Protein AF-A0A8S2HMZ6-F1 (afdb_monomer)

Foldseek 3Di:
DPPDPPPPVVVVVVVVVVVVVVVVVVVVVVVVVVVVVVVVVVVVVVVVVVVVVVVVVVVVVVVVVVVVVVVVVVVVVVVVVVVVVVVVVVVVVVVVVVVVVVVVVVVVVVVVVVVVVVVVVVVVVVLVVVLVVQLVCVLVVHHDCPSPDPVCLVVSLVVNCVVVVPDDDPPPVPDDSVVVVVVVQWDWDWDWAACVNDPDPDPDRTWIWIWTFHFDFDPPDDPDGHTDTDGDDTDTDDDDD

Solvent-accessible surface area (backbone atoms only — not comparable to full-atom values): 14035 Å² total; per-residue (Å²): 144,90,86,79,81,78,75,66,62,68,61,56,53,52,57,49,50,52,52,52,50,51,49,53,50,52,51,51,51,50,52,50,53,51,50,52,52,48,50,51,51,49,53,52,49,50,55,51,48,54,51,49,54,50,52,50,54,52,51,53,51,49,52,52,52,52,51,52,53,50,54,52,48,52,54,51,52,51,53,51,48,50,52,50,51,53,51,51,50,54,52,52,54,50,51,52,53,50,52,53,50,51,52,51,52,50,53,50,51,57,50,50,53,52,49,52,53,53,48,52,51,51,52,50,54,50,50,52,52,42,38,50,51,28,51,54,35,41,77,68,77,38,92,46,63,89,67,58,49,83,91,44,47,57,59,51,51,54,49,51,38,64,76,66,70,61,83,76,67,87,79,52,84,83,50,56,63,68,55,56,52,52,48,66,40,53,39,72,48,78,47,79,43,49,40,91,79,47,94,67,93,62,102,64,78,50,48,66,42,55,44,55,43,44,56,41,65,52,84,80,80,64,104,62,74,53,60,49,69,59,83,62,83,68,68,79,83,82,81,90,128

pLDDT: mean 70.89, std 18.24, range [32.81, 97.06]

Radius of gyration: 73.25 Å; Cα contacts (8 Å, |Δi|>4): 105; chains: 1; bounding box: 146×54×212 Å

Mean predicted aligned error: 20.63 Å

Sequence (241 aa):
QALIYSSAEEKYDRDRRFLFDLINLGVTAAMTGLAGRNALKIAQIEARMDYFVLVLGECQKQVQVTSATAAFLENGMMKLTEELNGTQGLLNDTIHVLEDTRLNVRHINASVDKLSIKFGDFKQDATETLLYLSVNEILNNKLNLLFIRQQEISKVVQQIFRESNISYNSLFEEQSSLQAITELLYLQHITFVSTNMYNAVNKEVGRLIFTTVVALPNIENDKFSVFQLPCLPSLSLYTND

Secondary structure (DSSP, 8-state):
---SSSSSHHHHHHHHHHHHHHHHHHHHHHHHHHHHHHHHHHHHHHHHHHHHHHHHHHHHHHHHHHHHHHHHHHHHHHHHHHHHHHHHHHHHHHHHHHHHHHHHHHHHHHHHHHHHHHHHHHHHHHHHHHHHHHHHHHHTT----TT--GGGHHHHHHHHHHHTT-PPPTTSTTS-HHHHHHHHHEEEEEEEEEGGGS--SSS-SEEEEEEEEE-EEP-SS-SS-PEE--BPPP-------

Structure (mmCIF, N/CA/C/O backbone):
data_AF-A0A8S2HMZ6-F1
#
_entry.id   AF-A0A8S2HMZ6-F1
#
loop_
_atom_site.group_PDB
_atom_site.id
_atom_site.type_symbol
_atom_site.label_atom_id
_atom_site.label_alt_id
_atom_site.label_comp_id
_atom_site.label_asym_id
_atom_site.label_entity_id
_atom_site.label_seq_id
_atom_site.pdbx_PDB_ins_code
_atom_site.Cartn_x
_atom_site.Cartn_y
_atom_site.Cartn_z
_atom_site.occupancy
_atom_site.B_iso_or_equiv
_atom_site.auth_seq_id
_atom_site.auth_comp_id
_atom_site.auth_asym_id
_atom_site.auth_atom_id
_atom_site.pdbx_PDB_model_num
ATOM 1 N N . GLN A 1 1 ? -77.321 -22.803 143.620 1.00 46.94 1 GLN A N 1
ATOM 2 C CA . GLN A 1 1 ? -76.218 -23.148 142.696 1.00 46.94 1 GLN A CA 1
ATOM 3 C C . GLN A 1 1 ? -76.710 -22.957 141.260 1.00 46.94 1 GLN A C 1
ATOM 5 O O . GLN A 1 1 ? -77.295 -23.882 140.726 1.00 46.94 1 GLN A O 1
ATOM 10 N N . ALA A 1 2 ? -76.574 -21.759 140.672 1.00 47.09 2 ALA A N 1
ATOM 11 C CA . ALA A 1 2 ? -76.925 -21.503 139.258 1.00 47.09 2 ALA A CA 1
ATOM 12 C C . ALA A 1 2 ? -76.343 -20.175 138.704 1.00 47.09 2 ALA A C 1
ATOM 14 O O . ALA A 1 2 ? -76.978 -19.530 137.881 1.00 47.09 2 ALA A O 1
ATOM 15 N N . LEU A 1 3 ? -75.172 -19.712 139.169 1.00 48.97 3 LEU A N 1
ATOM 16 C CA . LEU A 1 3 ? -74.626 -18.394 138.774 1.00 48.97 3 LEU A CA 1
ATOM 17 C C . LEU A 1 3 ? -73.118 -18.394 138.446 1.00 48.97 3 LEU A C 1
ATOM 19 O O . LEU A 1 3 ? -72.436 -17.410 138.699 1.00 48.97 3 LEU A O 1
ATOM 23 N N . ILE A 1 4 ? -72.570 -19.479 137.881 1.00 49.94 4 ILE A N 1
ATOM 24 C CA . ILE A 1 4 ? -71.134 -19.526 137.503 1.00 49.94 4 ILE A CA 1
ATOM 25 C C . ILE A 1 4 ? -70.893 -19.830 136.006 1.00 49.94 4 ILE A C 1
ATOM 27 O O . ILE A 1 4 ? -69.766 -19.739 135.539 1.00 49.94 4 ILE A O 1
ATOM 31 N N . TYR A 1 5 ? -71.922 -20.079 135.188 1.00 46.09 5 TYR A N 1
ATOM 32 C CA . TYR A 1 5 ? -71.707 -20.481 133.783 1.00 46.09 5 TYR A CA 1
ATOM 33 C C . TYR A 1 5 ? -71.720 -19.358 132.724 1.00 46.09 5 TYR A C 1
ATOM 35 O O . TYR A 1 5 ? -71.438 -19.634 131.567 1.00 46.09 5 TYR A O 1
ATOM 43 N N . SER A 1 6 ? -71.961 -18.090 133.080 1.00 47.84 6 SER A N 1
ATOM 44 C CA . SER A 1 6 ? -72.151 -17.004 132.089 1.00 47.84 6 SER A CA 1
ATOM 45 C C . SER A 1 6 ? -70.886 -16.211 131.703 1.00 47.84 6 SER A C 1
ATOM 47 O O . SER A 1 6 ? -70.946 -15.402 130.785 1.00 47.84 6 SER A O 1
ATOM 49 N N . SER A 1 7 ? -69.745 -16.392 132.380 1.00 49.28 7 SER A N 1
ATOM 50 C CA . SER A 1 7 ? -68.553 -15.528 132.206 1.00 49.28 7 SER A CA 1
ATOM 51 C C . SER A 1 7 ? -67.449 -16.127 131.315 1.00 49.28 7 SER A C 1
ATOM 53 O O . SER A 1 7 ? -66.451 -15.456 131.048 1.00 49.28 7 SER A O 1
ATOM 55 N N . ALA A 1 8 ? -67.589 -17.380 130.869 1.00 51.12 8 ALA A N 1
ATOM 56 C CA . ALA A 1 8 ? -66.573 -18.068 130.065 1.00 51.12 8 ALA A CA 1
ATOM 57 C C . ALA A 1 8 ? -66.812 -17.959 128.543 1.00 51.12 8 ALA A C 1
ATOM 59 O O . ALA A 1 8 ? -65.856 -18.058 127.779 1.00 51.12 8 ALA A O 1
ATOM 60 N N . GLU A 1 9 ? -68.045 -17.704 128.094 1.00 51.22 9 GLU A N 1
ATOM 61 C CA . GLU A 1 9 ? -68.398 -17.649 126.663 1.00 51.22 9 GLU A CA 1
ATOM 62 C C . GLU A 1 9 ? -68.004 -16.329 125.975 1.00 51.22 9 GLU A C 1
ATOM 64 O O . GLU A 1 9 ? -67.543 -16.345 124.835 1.00 51.22 9 GLU A O 1
ATOM 69 N N . GLU A 1 10 ? -68.067 -15.187 126.666 1.00 52.19 10 GLU A N 1
ATOM 70 C CA . GLU A 1 10 ? -67.743 -13.874 126.073 1.00 52.19 10 GLU A CA 1
ATOM 71 C C . GLU A 1 10 ? -66.245 -13.667 125.794 1.00 52.19 10 GLU A C 1
ATOM 73 O O . GLU A 1 10 ? -65.865 -12.943 124.870 1.00 52.19 10 GLU A O 1
ATOM 78 N N . LYS A 1 11 ? -65.367 -14.314 126.571 1.00 52.38 11 LYS A N 1
ATOM 79 C CA . LYS A 1 11 ? -63.912 -14.185 126.400 1.00 52.38 11 LYS A CA 1
ATOM 80 C C . LYS A 1 11 ? -63.399 -15.014 125.216 1.00 52.38 11 LYS A C 1
ATOM 82 O O . LYS A 1 11 ? -62.491 -14.580 124.515 1.00 52.38 11 LYS A O 1
ATOM 87 N N . TYR A 1 12 ? -64.028 -16.161 124.953 1.00 53.97 12 TYR A N 1
ATOM 88 C CA . TYR A 1 12 ? -63.695 -17.032 123.823 1.00 53.97 12 TYR A CA 1
ATOM 89 C C . TYR A 1 12 ? -64.111 -16.446 122.465 1.00 53.97 12 TYR A C 1
ATOM 91 O O . TYR A 1 12 ? -63.428 -16.685 121.467 1.00 53.97 12 TYR A O 1
ATOM 99 N N . ASP A 1 13 ? -65.192 -15.662 122.413 1.00 57.22 13 ASP A N 1
ATOM 100 C CA . ASP A 1 13 ? -65.671 -15.071 121.156 1.00 57.22 13 ASP A CA 1
ATOM 101 C C . ASP A 1 13 ? -64.803 -13.880 120.698 1.00 57.22 13 ASP A C 1
ATOM 103 O O . ASP A 1 13 ? -64.563 -13.701 119.504 1.00 57.22 13 ASP A O 1
ATOM 107 N N . ARG A 1 14 ? -64.228 -13.102 121.631 1.00 58.00 14 ARG A N 1
ATOM 108 C CA . ARG A 1 14 ? -63.294 -12.008 121.288 1.00 58.00 14 ARG A CA 1
ATOM 109 C C . ARG A 1 14 ? -61.957 -12.500 120.737 1.00 58.00 14 ARG A C 1
ATOM 111 O O . ARG A 1 14 ? -61.501 -11.957 119.733 1.00 58.00 14 ARG A O 1
ATOM 118 N N . ASP A 1 15 ? -61.358 -13.526 121.337 1.00 57.34 15 ASP A N 1
ATOM 119 C CA . ASP A 1 15 ? -60.075 -14.066 120.862 1.00 57.34 15 ASP A CA 1
ATOM 120 C C . ASP A 1 15 ? -60.225 -14.787 119.515 1.00 57.34 15 ASP A C 1
ATOM 122 O O . ASP A 1 15 ? -59.346 -14.689 118.655 1.00 57.34 15 ASP A O 1
ATOM 126 N N . ARG A 1 16 ? -61.371 -15.443 119.270 1.00 57.16 16 ARG A N 1
ATOM 127 C CA . ARG A 1 16 ? -61.693 -15.997 117.946 1.00 57.16 16 ARG A CA 1
ATOM 128 C C . ARG A 1 16 ? -61.846 -14.906 116.894 1.00 57.16 16 ARG A C 1
ATOM 130 O O . ARG A 1 16 ? -61.258 -15.041 115.826 1.00 57.16 16 ARG A O 1
ATOM 137 N N . ARG A 1 17 ? -62.582 -13.827 117.180 1.00 59.22 17 ARG A N 1
ATOM 138 C CA . ARG A 1 17 ? -62.730 -12.700 116.241 1.00 59.22 17 ARG A CA 1
ATOM 139 C C . ARG A 1 17 ? -61.391 -12.032 115.935 1.00 59.22 17 ARG A C 1
ATOM 141 O O . ARG A 1 17 ? -61.098 -11.802 114.771 1.00 59.22 17 ARG A O 1
ATOM 148 N N . PHE A 1 18 ? -60.538 -11.833 116.941 1.00 63.91 18 PHE A N 1
ATOM 149 C CA . PHE A 1 18 ? -59.202 -11.266 116.739 1.00 63.91 18 PHE A CA 1
ATOM 150 C C . PHE A 1 18 ? -58.306 -12.159 115.867 1.00 63.91 18 PHE A C 1
ATOM 152 O O . PHE A 1 18 ? -57.635 -11.664 114.966 1.00 63.91 18 PHE A O 1
ATOM 159 N N . LEU A 1 19 ? -58.328 -13.481 116.077 1.00 58.56 19 LEU A N 1
ATOM 160 C CA . LEU A 1 19 ? -57.611 -14.436 115.224 1.00 58.56 19 LEU A CA 1
ATOM 161 C C . LEU A 1 19 ? -58.140 -14.443 113.785 1.00 58.56 19 LEU A C 1
ATOM 163 O O . LEU A 1 19 ? -57.343 -14.447 112.849 1.00 58.56 19 LEU A O 1
ATOM 167 N N . PHE A 1 20 ? -59.462 -14.408 113.596 1.00 61.72 20 PHE A N 1
ATOM 168 C CA . PHE A 1 20 ? -60.069 -14.315 112.267 1.00 61.72 20 PHE A CA 1
ATOM 169 C C . PHE A 1 20 ? -59.700 -13.008 111.554 1.00 61.72 20 PHE A C 1
ATOM 171 O O . PHE A 1 20 ? -59.343 -13.046 110.378 1.00 61.72 20 PHE A O 1
ATOM 178 N N . ASP A 1 21 ? -59.704 -11.878 112.258 1.00 54.75 21 ASP A N 1
ATOM 179 C CA . ASP A 1 21 ? -59.320 -10.581 111.697 1.00 54.75 21 ASP A CA 1
ATOM 180 C C . ASP A 1 21 ? -57.824 -10.521 111.359 1.00 54.75 21 ASP A C 1
ATOM 182 O O . ASP A 1 21 ? -57.455 -9.997 110.309 1.00 54.75 21 ASP A O 1
ATOM 186 N N . LEU A 1 22 ? -56.950 -11.122 112.175 1.00 56.81 22 LEU A N 1
ATOM 187 C CA . LEU A 1 22 ? -55.508 -11.179 111.910 1.00 56.81 22 LEU A CA 1
ATOM 188 C C . LEU A 1 22 ? -55.175 -12.076 110.707 1.00 56.81 22 LEU A C 1
ATOM 190 O O . LEU A 1 22 ? -54.312 -11.738 109.895 1.00 56.81 22 LEU A O 1
ATOM 194 N N . ILE A 1 23 ? -55.879 -13.204 110.571 1.00 58.31 23 ILE A N 1
ATOM 195 C CA . ILE A 1 23 ? -55.760 -14.104 109.418 1.00 58.31 23 ILE A CA 1
ATOM 196 C C . ILE A 1 23 ? -56.278 -13.402 108.161 1.00 58.31 23 ILE A C 1
ATOM 198 O O . ILE A 1 23 ? -55.587 -13.398 107.145 1.00 58.31 23 ILE A O 1
ATOM 202 N N . ASN A 1 24 ? -57.438 -12.743 108.229 1.00 51.28 24 ASN A N 1
ATOM 203 C CA . ASN A 1 24 ? -57.988 -11.988 107.103 1.00 51.28 24 ASN A CA 1
ATOM 204 C C . ASN A 1 24 ? -57.081 -10.818 106.695 1.00 51.28 24 ASN A C 1
ATOM 206 O O . ASN A 1 24 ? -56.873 -10.596 105.502 1.00 51.28 24 ASN A O 1
ATOM 210 N N . LEU A 1 25 ? -56.472 -10.111 107.651 1.00 53.50 25 LEU A N 1
ATOM 211 C CA . LEU A 1 25 ? -55.508 -9.040 107.389 1.00 53.50 25 LEU A CA 1
ATOM 212 C C . LEU A 1 25 ? -54.216 -9.582 106.759 1.00 53.50 25 LEU A C 1
ATOM 214 O O . LEU A 1 25 ? -53.731 -9.023 105.777 1.00 53.50 25 LEU A O 1
ATOM 218 N N . GLY A 1 26 ? -53.684 -10.694 107.275 1.00 53.09 26 GLY A N 1
ATOM 219 C CA . GLY A 1 26 ? -52.487 -11.349 106.743 1.00 53.09 26 GLY A CA 1
ATOM 220 C C . GLY A 1 26 ? -52.692 -11.898 105.330 1.00 53.09 26 GLY A C 1
ATOM 221 O O . GLY A 1 26 ? -51.840 -11.712 104.461 1.00 53.09 26 GLY A O 1
ATOM 222 N N . VAL A 1 27 ? -53.854 -12.501 105.068 1.00 59.16 27 VAL A N 1
ATOM 223 C CA . VAL A 1 27 ? -54.256 -12.979 103.740 1.00 59.16 27 VAL A CA 1
ATOM 224 C C . VAL A 1 27 ? -54.439 -11.805 102.777 1.00 59.16 27 VAL A C 1
ATOM 226 O O . VAL A 1 27 ? -53.905 -11.840 101.671 1.00 59.16 27 VAL A O 1
ATOM 229 N N . THR A 1 28 ? -55.102 -10.727 103.201 1.00 54.50 28 THR A N 1
ATOM 230 C CA . THR A 1 28 ? -55.303 -9.527 102.371 1.00 54.50 28 THR A CA 1
ATOM 231 C C . THR A 1 28 ? -53.973 -8.839 102.044 1.00 54.50 28 THR A C 1
ATOM 233 O O . THR A 1 28 ? -53.729 -8.475 100.892 1.00 54.50 28 THR A O 1
ATOM 236 N N . ALA A 1 29 ? -53.063 -8.718 103.014 1.00 56.62 29 ALA A N 1
ATOM 237 C CA . ALA A 1 29 ? -51.731 -8.150 102.810 1.00 56.62 29 ALA A CA 1
ATOM 238 C C . ALA A 1 29 ? -50.857 -9.020 101.889 1.00 56.62 29 ALA A C 1
ATOM 240 O O . ALA A 1 29 ? -50.185 -8.494 101.000 1.00 56.62 29 ALA A O 1
ATOM 241 N N . ALA A 1 30 ? -50.907 -10.348 102.040 1.00 55.81 30 ALA A N 1
ATOM 242 C CA . ALA A 1 30 ? -50.198 -11.279 101.165 1.00 55.81 30 ALA A CA 1
ATOM 243 C C . ALA A 1 30 ? -50.750 -11.253 99.731 1.00 55.81 30 ALA A C 1
ATOM 245 O O . ALA A 1 30 ? -49.970 -11.192 98.779 1.00 55.81 30 ALA A O 1
ATOM 246 N N . MET A 1 31 ? -52.077 -11.228 99.559 1.00 55.62 31 MET A N 1
ATOM 247 C CA . MET A 1 31 ? -52.711 -11.107 98.243 1.00 55.62 31 MET A CA 1
ATOM 248 C C . MET A 1 31 ? -52.387 -9.769 97.576 1.00 55.62 31 MET A C 1
ATOM 250 O O . MET A 1 31 ? -52.078 -9.746 96.389 1.00 55.62 31 MET A O 1
ATOM 254 N N . THR A 1 32 ? -52.372 -8.669 98.329 1.00 61.56 32 THR A N 1
ATOM 255 C CA . THR A 1 32 ? -52.009 -7.341 97.806 1.00 61.56 32 THR A CA 1
ATOM 256 C C . THR A 1 32 ? -50.528 -7.280 97.428 1.00 61.56 32 THR A C 1
ATOM 258 O O . THR A 1 32 ? -50.175 -6.749 96.378 1.00 61.56 32 THR A O 1
ATOM 261 N N . GLY A 1 33 ? -49.648 -7.889 98.230 1.00 60.75 33 GLY A N 1
ATOM 262 C CA . GLY A 1 33 ? -48.222 -8.004 97.920 1.00 60.75 33 GLY A CA 1
ATOM 263 C C . GLY A 1 33 ? -47.942 -8.872 96.688 1.00 60.75 33 GLY A C 1
ATOM 264 O O . GLY A 1 33 ? -47.082 -8.535 95.872 1.00 60.75 33 GLY A O 1
ATOM 265 N N . LEU A 1 34 ? -48.693 -9.963 96.506 1.00 62.34 34 LEU A N 1
ATOM 266 C CA . LEU A 1 34 ? -48.634 -10.802 95.305 1.00 62.34 34 LEU A CA 1
ATOM 267 C C . LEU A 1 34 ? -49.211 -10.081 94.078 1.00 62.34 34 LEU A C 1
ATOM 269 O O . LEU A 1 34 ? -48.600 -10.130 93.013 1.00 62.34 34 LEU A O 1
ATOM 273 N N . ALA A 1 35 ? -50.324 -9.361 94.226 1.00 61.03 35 ALA A N 1
ATOM 274 C CA . ALA A 1 35 ? -50.926 -8.556 93.166 1.00 61.03 35 ALA A CA 1
ATOM 275 C C . ALA A 1 35 ? -50.002 -7.410 92.727 1.00 61.03 35 ALA A C 1
ATOM 277 O O . ALA A 1 35 ? -49.792 -7.226 91.533 1.00 61.03 35 ALA A O 1
ATOM 278 N N . GLY A 1 36 ? -49.365 -6.710 93.670 1.00 67.44 36 GLY A N 1
ATOM 279 C CA . GLY A 1 36 ? -48.369 -5.675 93.383 1.00 67.44 36 GLY A CA 1
ATOM 280 C C . GLY A 1 36 ? -47.126 -6.230 92.684 1.00 67.44 36 GLY A C 1
ATOM 281 O O . GLY A 1 36 ? -46.625 -5.629 91.737 1.00 67.44 36 GLY A O 1
ATOM 282 N N . ARG A 1 37 ? -46.660 -7.425 93.076 1.00 65.56 37 ARG A N 1
ATOM 283 C CA . ARG A 1 37 ? -45.565 -8.124 92.381 1.00 65.56 37 ARG A CA 1
ATOM 284 C C . ARG A 1 37 ? -45.949 -8.581 90.975 1.00 65.56 37 ARG A C 1
ATOM 286 O O . ARG A 1 37 ? -45.115 -8.511 90.076 1.00 65.56 37 ARG A O 1
ATOM 293 N N . ASN A 1 38 ? -47.183 -9.030 90.776 1.00 70.31 38 ASN A N 1
ATOM 294 C CA . ASN A 1 38 ? -47.687 -9.395 89.456 1.00 70.31 38 ASN A CA 1
ATOM 295 C C . ASN A 1 38 ? -47.863 -8.158 88.569 1.00 70.31 38 ASN A C 1
ATOM 297 O O . ASN A 1 38 ? -47.422 -8.189 87.428 1.00 70.31 38 ASN A O 1
ATOM 301 N N . ALA A 1 39 ? -48.389 -7.053 89.101 1.00 71.25 39 ALA A N 1
ATOM 302 C CA . ALA A 1 39 ? -48.482 -5.775 88.396 1.00 71.25 39 ALA A CA 1
ATOM 303 C C . ALA A 1 39 ? -47.097 -5.240 87.997 1.00 71.25 39 ALA A C 1
ATOM 305 O O . ALA A 1 39 ? -46.911 -4.809 86.866 1.00 71.25 39 ALA A O 1
ATOM 306 N N . LEU A 1 40 ? -46.095 -5.354 88.878 1.00 75.75 40 LEU A N 1
ATOM 307 C CA . LEU A 1 40 ? -44.711 -4.988 88.563 1.00 75.75 40 LEU A CA 1
ATOM 308 C C . LEU A 1 40 ? -44.127 -5.853 87.433 1.00 75.75 40 LEU A C 1
ATOM 310 O O . LEU A 1 40 ? -43.455 -5.339 86.542 1.00 75.75 40 LEU A O 1
ATOM 314 N N . LYS A 1 41 ? -44.385 -7.167 87.452 1.00 72.12 41 LYS A N 1
ATOM 315 C CA . LYS A 1 41 ? -43.965 -8.076 86.374 1.00 72.12 41 LYS A CA 1
ATOM 316 C C . LYS A 1 41 ? -44.674 -7.767 85.058 1.00 72.12 41 LYS A C 1
ATOM 318 O O . LYS A 1 41 ? -44.026 -7.806 84.020 1.00 72.12 41 LYS A O 1
ATOM 323 N N . ILE A 1 42 ? -45.968 -7.452 85.101 1.00 76.50 42 ILE A N 1
ATOM 324 C CA . ILE A 1 42 ? -46.754 -7.053 83.927 1.00 76.50 42 ILE A CA 1
ATOM 325 C C . ILE A 1 42 ? -46.187 -5.757 83.343 1.00 76.50 42 ILE A C 1
ATOM 327 O O . ILE A 1 42 ? -45.842 -5.745 82.170 1.00 76.50 42 ILE A O 1
ATOM 331 N N . ALA A 1 43 ? -45.944 -4.738 84.169 1.00 79.38 43 ALA A N 1
ATOM 332 C CA . ALA A 1 43 ? -45.334 -3.483 83.731 1.00 79.38 43 ALA A CA 1
ATOM 333 C C . ALA A 1 43 ? -43.925 -3.682 83.134 1.00 79.38 43 ALA A C 1
ATOM 335 O O . ALA A 1 43 ? -43.559 -3.041 82.153 1.00 79.38 43 ALA A O 1
ATOM 336 N N . GLN A 1 44 ? -43.119 -4.601 83.683 1.00 83.69 44 GLN A N 1
ATOM 337 C CA . GLN A 1 44 ? -41.821 -4.962 83.094 1.00 83.69 44 GLN A CA 1
ATOM 338 C C . GLN A 1 44 ? -41.952 -5.682 81.749 1.00 83.69 44 GLN A C 1
ATOM 340 O O . GLN A 1 44 ? -41.104 -5.494 80.877 1.00 83.69 44 GLN A O 1
ATOM 345 N N . ILE A 1 45 ? -42.963 -6.535 81.590 1.00 80.31 45 ILE A N 1
ATOM 346 C CA . ILE A 1 45 ? -43.231 -7.227 80.328 1.00 80.31 45 ILE A CA 1
ATOM 347 C C . ILE A 1 45 ? -43.713 -6.222 79.283 1.00 80.31 45 ILE A C 1
ATOM 349 O O . ILE A 1 45 ? -43.178 -6.238 78.182 1.00 80.31 45 ILE A O 1
ATOM 353 N N . GLU A 1 46 ? -44.629 -5.319 79.633 1.00 81.88 46 GLU A N 1
ATOM 354 C CA . GLU A 1 46 ? -45.094 -4.233 78.758 1.00 81.88 46 GLU A CA 1
ATOM 355 C C . GLU A 1 46 ? -43.928 -3.351 78.303 1.00 81.88 46 GLU A C 1
ATOM 357 O O . GLU A 1 46 ? -43.718 -3.193 77.105 1.00 81.88 46 GLU A O 1
ATOM 362 N N . ALA A 1 47 ? -43.068 -2.906 79.225 1.00 84.81 47 ALA A N 1
ATOM 363 C CA . ALA A 1 47 ? -41.888 -2.115 78.873 1.00 84.81 47 ALA A CA 1
ATOM 364 C C . ALA A 1 47 ? -40.913 -2.863 77.938 1.00 84.81 47 ALA A C 1
ATOM 366 O O . ALA A 1 47 ? -40.310 -2.266 77.045 1.00 84.81 47 ALA A O 1
ATOM 367 N N . ARG A 1 48 ? -40.748 -4.183 78.118 1.00 82.25 48 ARG A N 1
ATOM 368 C CA . ARG A 1 48 ? -39.952 -5.020 77.201 1.00 82.25 48 ARG A CA 1
ATOM 369 C C . ARG A 1 48 ? -40.632 -5.195 75.845 1.00 82.25 48 ARG A C 1
ATOM 371 O O . ARG A 1 48 ? -39.934 -5.256 74.837 1.00 82.25 48 ARG A O 1
ATOM 378 N N . MET A 1 49 ? -41.959 -5.281 75.823 1.00 77.12 49 MET A N 1
ATOM 379 C CA . MET A 1 49 ? -42.769 -5.391 74.612 1.00 77.12 49 MET A CA 1
ATOM 380 C C . MET A 1 49 ? -42.654 -4.112 73.776 1.00 77.12 49 MET A C 1
ATOM 382 O O . MET A 1 49 ? -42.379 -4.192 72.584 1.00 77.12 49 MET A O 1
ATOM 386 N N . ASP A 1 50 ? -42.759 -2.945 74.4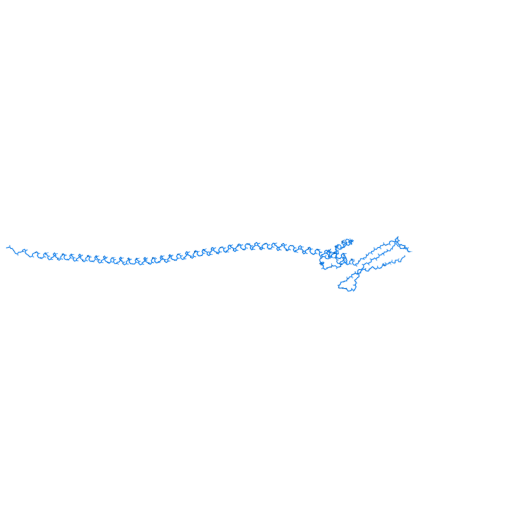12 1.00 87.44 50 ASP A N 1
ATOM 387 C CA . ASP A 1 50 ? -42.618 -1.640 73.759 1.00 87.44 50 ASP A CA 1
ATOM 388 C C . ASP A 1 50 ? -41.217 -1.452 73.176 1.00 87.44 50 ASP A C 1
ATOM 390 O O . ASP A 1 50 ? -41.057 -1.040 72.025 1.00 87.44 50 ASP A O 1
ATOM 394 N N . TYR A 1 51 ? -40.187 -1.832 73.939 1.00 86.81 51 TYR A N 1
ATOM 395 C CA . TYR A 1 51 ? -38.812 -1.837 73.446 1.00 86.81 51 TYR A CA 1
ATOM 396 C C . TYR A 1 51 ? -38.644 -2.765 72.235 1.00 86.81 51 TYR A C 1
ATOM 398 O O . TYR A 1 51 ? -38.011 -2.398 71.247 1.00 86.81 51 TYR A O 1
ATOM 406 N N . PHE A 1 52 ? -39.243 -3.956 72.275 1.00 82.00 52 PHE A N 1
ATOM 407 C CA . PHE A 1 52 ? -39.180 -4.910 71.173 1.00 82.00 52 PHE A CA 1
ATOM 408 C C . PHE A 1 52 ? -39.885 -4.395 69.911 1.00 82.00 52 PHE A C 1
ATOM 410 O O . PHE A 1 52 ? -39.344 -4.529 68.815 1.00 82.00 52 PHE A O 1
ATOM 417 N N . VAL A 1 53 ? -41.050 -3.755 70.053 1.00 88.56 53 VAL A N 1
ATOM 418 C CA . VAL A 1 53 ? -41.768 -3.099 68.946 1.00 88.56 53 VAL A CA 1
ATOM 419 C C . VAL A 1 53 ? -40.919 -1.987 68.328 1.00 88.56 53 VAL A C 1
ATOM 421 O O . VAL A 1 53 ? -40.851 -1.877 67.102 1.00 88.56 53 VAL A O 1
ATOM 424 N N . LEU A 1 54 ? -40.226 -1.199 69.153 1.00 90.69 54 LEU A N 1
ATOM 425 C CA . LEU A 1 54 ? -39.344 -0.132 68.686 1.00 90.69 54 LEU A CA 1
ATOM 426 C C . LEU A 1 54 ? -38.158 -0.686 67.880 1.00 90.69 54 LEU A C 1
ATOM 428 O O . LEU A 1 54 ? -37.925 -0.240 66.757 1.00 90.69 54 LEU A O 1
ATOM 432 N N . VAL A 1 55 ? -37.477 -1.715 68.396 1.00 86.50 55 VAL A N 1
ATOM 433 C CA . VAL A 1 55 ? -36.364 -2.389 67.700 1.00 86.50 55 VAL A CA 1
ATOM 434 C C . VAL A 1 55 ? -36.828 -3.051 66.398 1.00 86.50 55 VAL A C 1
ATOM 436 O O . VAL A 1 55 ? -36.135 -2.973 65.385 1.00 86.50 55 VAL A O 1
ATOM 439 N N . LEU A 1 56 ? -38.014 -3.668 66.380 1.00 78.94 56 LEU A N 1
ATOM 440 C CA . LEU A 1 56 ? -38.608 -4.220 65.156 1.00 78.94 56 LEU A CA 1
ATOM 441 C C . LEU A 1 56 ? -38.876 -3.134 64.110 1.00 78.94 56 LEU A C 1
ATOM 443 O O . LEU A 1 56 ? -38.578 -3.335 62.933 1.00 78.94 56 LEU A O 1
ATOM 447 N N . GLY A 1 57 ? -39.396 -1.980 64.534 1.00 87.81 57 GLY A N 1
ATOM 448 C CA . GLY A 1 57 ? -39.624 -0.836 63.656 1.00 87.81 57 GLY A CA 1
ATOM 449 C C . GLY A 1 57 ? -38.329 -0.277 63.056 1.00 87.81 57 GLY A C 1
ATOM 450 O O . GLY A 1 57 ? -38.294 0.062 61.871 1.00 87.81 57 GLY A O 1
ATOM 451 N N . GLU A 1 58 ? -37.249 -0.212 63.837 1.00 88.56 58 GLU A N 1
ATOM 452 C CA . GLU A 1 58 ? -35.918 0.178 63.349 1.00 88.56 58 GLU A CA 1
ATOM 453 C C . GLU A 1 58 ? -35.332 -0.860 62.385 1.00 88.56 58 GLU A C 1
ATOM 455 O O . GLU A 1 58 ? -34.871 -0.501 61.300 1.00 88.56 58 GLU A O 1
ATOM 460 N N . CYS A 1 59 ? -35.434 -2.148 62.723 1.00 82.00 59 CYS A N 1
ATOM 461 C CA . CYS A 1 59 ? -35.001 -3.248 61.866 1.00 82.00 59 CYS A CA 1
ATOM 462 C C . CYS A 1 59 ? -35.725 -3.225 60.510 1.00 82.00 59 CYS A C 1
ATOM 464 O O . CYS A 1 59 ? -35.088 -3.315 59.461 1.00 82.00 59 CYS A O 1
ATOM 466 N N . GLN A 1 60 ? -37.044 -3.007 60.503 1.00 87.19 60 GLN A N 1
ATOM 467 C CA . GLN A 1 60 ? -37.828 -2.894 59.271 1.00 87.19 60 GLN A CA 1
ATOM 468 C C . GLN A 1 60 ? -37.356 -1.730 58.388 1.00 87.19 60 GLN A C 1
ATOM 470 O O . GLN A 1 60 ? -37.217 -1.898 57.174 1.00 87.19 60 GLN A O 1
ATOM 475 N N . LYS A 1 61 ? -37.076 -0.558 58.974 1.00 89.69 61 LYS A N 1
ATOM 476 C CA . LYS A 1 61 ? -36.518 0.586 58.231 1.00 89.69 61 LYS A CA 1
ATOM 477 C C . LYS A 1 61 ? -35.155 0.248 57.639 1.00 89.69 61 LYS A C 1
ATOM 479 O O . LYS A 1 61 ? -34.894 0.572 56.483 1.00 89.69 61 LYS A O 1
ATOM 484 N N . GLN A 1 62 ? -34.305 -0.429 58.405 1.00 88.12 62 GLN A N 1
ATOM 485 C CA . GLN A 1 62 ? -32.976 -0.809 57.946 1.00 88.12 62 GLN A CA 1
ATOM 486 C C . GLN A 1 62 ? -33.039 -1.809 56.786 1.00 88.12 62 GLN A C 1
ATOM 488 O O . GLN A 1 62 ? -32.348 -1.617 55.790 1.00 88.12 62 GLN A O 1
ATOM 493 N N . VAL A 1 63 ? -33.941 -2.793 56.845 1.00 86.00 63 VAL A N 1
ATOM 494 C CA . VAL A 1 63 ? -34.198 -3.723 55.732 1.00 86.00 63 VAL A CA 1
ATOM 495 C C . VAL A 1 63 ? -34.673 -2.984 54.476 1.00 86.00 63 VAL A C 1
ATOM 497 O O . VAL A 1 63 ? -34.199 -3.283 53.381 1.00 86.00 63 VAL A O 1
ATOM 500 N N . GLN A 1 64 ? -35.556 -1.987 54.606 1.00 91.62 64 GLN A N 1
ATOM 501 C CA . GLN A 1 64 ? -35.998 -1.176 53.462 1.00 91.62 64 GLN A CA 1
ATOM 502 C C . GLN A 1 64 ? -34.853 -0.373 52.837 1.00 91.62 64 GLN A C 1
ATOM 504 O O . GLN A 1 64 ? -34.722 -0.352 51.613 1.00 91.62 64 GLN A O 1
ATOM 509 N N . VAL A 1 65 ? -33.999 0.249 53.656 1.00 91.75 65 VAL A N 1
ATOM 510 C CA . VAL A 1 65 ? -32.813 0.970 53.170 1.00 91.75 65 VAL A CA 1
ATOM 511 C C . VAL A 1 65 ? -31.873 0.013 52.442 1.00 91.75 65 VAL A C 1
ATOM 513 O O . VAL A 1 65 ? -31.473 0.300 51.317 1.00 91.75 65 VAL A O 1
ATOM 516 N N . THR A 1 66 ? -31.575 -1.150 53.026 1.00 88.94 66 THR A N 1
ATOM 517 C CA . THR A 1 66 ? -30.718 -2.160 52.393 1.00 88.94 66 THR A CA 1
ATOM 518 C C . THR A 1 66 ? -31.304 -2.657 51.068 1.00 88.94 66 THR A C 1
ATOM 520 O O . THR A 1 66 ? -30.578 -2.770 50.078 1.00 88.94 66 THR A O 1
ATOM 523 N N . SER A 1 67 ? -32.619 -2.882 51.004 1.00 90.38 67 SER A N 1
ATOM 524 C CA . SER A 1 67 ? -33.309 -3.252 49.764 1.00 90.38 67 SER A CA 1
ATOM 525 C C . SER A 1 67 ? -33.199 -2.160 48.697 1.00 90.38 67 SER A C 1
ATOM 527 O O . SER A 1 67 ? -32.948 -2.470 47.535 1.00 90.38 67 SER A O 1
ATOM 529 N N . ALA A 1 68 ? -33.357 -0.887 49.072 1.00 89.38 68 ALA A N 1
ATOM 530 C CA . ALA A 1 68 ? -33.222 0.234 48.145 1.00 89.38 68 ALA A CA 1
ATOM 531 C C . ALA A 1 68 ? -31.782 0.368 47.624 1.00 89.38 68 ALA A C 1
ATOM 533 O O . ALA A 1 68 ? -31.574 0.573 46.429 1.00 89.38 68 ALA A O 1
ATOM 534 N N . THR A 1 69 ? -30.779 0.191 48.494 1.00 88.88 69 THR A N 1
ATOM 535 C CA . THR A 1 69 ? -29.367 0.199 48.084 1.00 88.88 69 THR A CA 1
ATOM 536 C C . THR A 1 69 ? -29.026 -0.964 47.159 1.00 88.88 69 THR A C 1
ATOM 538 O O . THR A 1 69 ? -28.280 -0.771 46.203 1.00 88.88 69 THR A O 1
ATOM 541 N N . ALA A 1 70 ? -29.601 -2.148 47.392 1.00 89.19 70 ALA A N 1
ATOM 542 C CA . ALA A 1 70 ? -29.407 -3.310 46.529 1.00 89.19 70 ALA A CA 1
ATOM 543 C C . ALA A 1 70 ? -30.000 -3.073 45.132 1.00 89.19 70 ALA A C 1
ATOM 545 O O . ALA A 1 70 ? -29.310 -3.270 44.137 1.00 89.19 70 ALA A O 1
ATOM 546 N N . ALA A 1 71 ? -31.227 -2.549 45.054 1.00 89.44 71 ALA A N 1
ATOM 547 C CA . ALA A 1 71 ? -31.863 -2.202 43.783 1.00 89.44 71 ALA A CA 1
ATOM 548 C C . ALA A 1 71 ? -31.110 -1.088 43.030 1.00 89.44 71 ALA A C 1
ATOM 550 O O . ALA A 1 71 ? -31.009 -1.106 41.803 1.00 89.44 71 ALA A O 1
ATOM 551 N N . PHE A 1 72 ? -30.561 -0.101 43.746 1.00 91.75 72 PHE A N 1
ATOM 552 C CA . PHE A 1 72 ? -29.717 0.927 43.137 1.00 91.75 72 PHE A CA 1
ATOM 553 C C . PHE A 1 72 ? -28.427 0.331 42.557 1.00 91.75 72 PHE A C 1
ATOM 555 O O . PHE A 1 72 ? -28.057 0.659 41.429 1.00 91.75 72 PHE A O 1
ATOM 562 N N . LEU A 1 73 ? -27.770 -0.568 43.299 1.00 89.25 73 LEU A N 1
ATOM 563 C CA . LEU A 1 73 ? -26.571 -1.269 42.843 1.00 89.25 73 LEU A CA 1
ATOM 564 C C . LEU A 1 73 ? -26.860 -2.107 41.591 1.00 89.25 73 LEU A C 1
ATOM 566 O O . LEU A 1 73 ? -26.120 -2.018 40.617 1.00 89.25 73 LEU A O 1
ATOM 570 N N . GLU A 1 74 ? -27.953 -2.869 41.594 1.00 90.94 74 GLU A N 1
ATOM 571 C CA . GLU A 1 74 ? -28.378 -3.701 40.465 1.00 90.94 74 GLU A CA 1
ATOM 572 C C . GLU A 1 74 ? -28.615 -2.858 39.204 1.00 90.94 74 GLU A C 1
ATOM 574 O O . GLU A 1 74 ? -28.092 -3.167 38.134 1.00 90.94 74 GLU A O 1
ATOM 579 N N . ASN A 1 75 ? -29.310 -1.725 39.341 1.00 91.88 75 ASN A N 1
ATOM 580 C CA . ASN A 1 75 ? -29.485 -0.770 38.246 1.00 91.88 75 ASN A CA 1
ATOM 581 C C . ASN A 1 75 ? -28.154 -0.191 37.749 1.00 91.88 75 ASN A C 1
ATOM 583 O O . ASN A 1 75 ? -27.963 -0.021 36.544 1.00 91.88 75 ASN A O 1
ATOM 587 N N . GLY A 1 76 ? -27.227 0.113 38.660 1.00 91.12 76 GLY A N 1
ATOM 588 C CA . GLY A 1 76 ? -25.883 0.565 38.305 1.00 91.12 76 GLY A CA 1
ATOM 589 C C . GLY A 1 76 ? -25.104 -0.492 37.518 1.00 91.12 76 GLY A C 1
ATOM 590 O O . GLY A 1 76 ? -24.491 -0.172 36.503 1.00 91.12 76 GLY A O 1
ATOM 591 N N . MET A 1 77 ? -25.181 -1.756 37.939 1.00 87.44 77 MET A N 1
ATOM 592 C CA . MET A 1 77 ? -24.549 -2.883 37.247 1.00 87.44 77 MET A CA 1
ATOM 593 C C . MET A 1 77 ? -25.156 -3.134 35.865 1.00 87.44 77 MET A C 1
ATOM 595 O O . MET A 1 77 ? -24.409 -3.388 34.920 1.00 87.44 77 MET A O 1
ATOM 599 N N . MET A 1 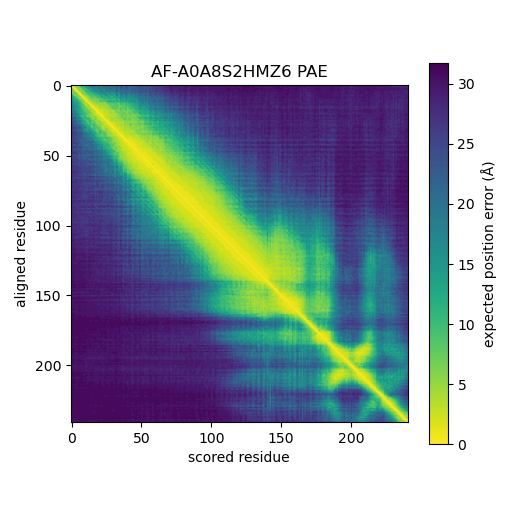78 ? -26.480 -3.023 35.717 1.00 89.12 78 MET A N 1
ATOM 600 C CA . MET A 1 78 ? -27.142 -3.129 34.411 1.00 89.12 78 MET A CA 1
ATOM 601 C C . MET A 1 78 ? -26.669 -2.039 33.450 1.00 89.12 78 MET A C 1
ATOM 603 O O . MET A 1 78 ? -26.244 -2.359 32.344 1.00 89.12 78 MET A O 1
ATOM 607 N N . LYS A 1 79 ? -26.646 -0.775 33.893 1.00 92.50 79 LYS A N 1
ATOM 608 C CA . LYS A 1 79 ? -26.138 0.337 33.073 1.00 92.50 79 LYS A CA 1
ATOM 609 C C . LYS A 1 79 ? -24.677 0.143 32.687 1.00 92.50 79 LYS A C 1
ATOM 611 O O . LYS A 1 79 ? -24.320 0.326 31.532 1.00 92.50 79 LYS A O 1
ATOM 616 N N . LEU A 1 80 ? -23.833 -0.271 33.634 1.00 90.56 80 LEU A N 1
ATOM 617 C CA . LEU A 1 80 ? -22.428 -0.554 33.345 1.00 90.56 80 LEU A CA 1
ATOM 618 C C . LEU A 1 80 ? -22.283 -1.679 32.310 1.00 90.56 80 LEU A C 1
ATOM 620 O O . LEU A 1 80 ? -21.441 -1.592 31.425 1.00 90.56 80 LEU A O 1
ATOM 624 N N . THR A 1 81 ? -23.110 -2.719 32.404 1.00 92.00 81 THR A N 1
ATOM 625 C CA . THR A 1 81 ? -23.112 -3.837 31.449 1.00 92.00 81 THR A CA 1
ATOM 626 C C . THR A 1 81 ? -23.536 -3.378 30.055 1.00 92.00 81 THR A C 1
ATOM 628 O O . THR A 1 81 ? -22.928 -3.785 29.069 1.00 92.00 81 THR A O 1
ATOM 631 N N . GLU A 1 82 ? -24.542 -2.509 29.967 1.00 93.50 82 GLU A N 1
ATOM 632 C CA . GLU A 1 82 ? -25.002 -1.917 28.709 1.00 93.50 82 GLU A CA 1
ATOM 633 C C . GLU A 1 82 ? -23.913 -1.053 28.057 1.00 93.50 82 GLU A C 1
ATOM 635 O O . GLU A 1 82 ? -23.597 -1.252 26.884 1.00 93.50 82 GLU A O 1
ATOM 640 N N . GLU A 1 83 ? -23.263 -0.179 28.830 1.00 92.75 83 GLU A N 1
ATOM 641 C CA . GLU A 1 83 ? -22.144 0.653 28.366 1.00 92.75 83 GLU A CA 1
ATOM 642 C C . GLU A 1 83 ? -20.943 -0.190 27.914 1.00 92.75 83 GLU A C 1
ATOM 644 O O . GLU A 1 83 ? -20.335 0.078 26.874 1.00 92.75 83 GLU A O 1
ATOM 649 N N . LEU A 1 84 ? -20.609 -1.249 28.658 1.00 91.50 84 LEU A N 1
ATOM 650 C CA . LEU A 1 84 ? -19.543 -2.179 28.279 1.00 91.50 84 LEU A CA 1
ATOM 651 C C . LEU A 1 84 ? -19.880 -2.916 26.981 1.00 91.50 84 LEU A C 1
ATOM 653 O O . LEU A 1 84 ? -19.015 -3.048 26.117 1.00 91.50 84 LEU A O 1
ATOM 657 N N . ASN A 1 85 ? -21.127 -3.356 26.814 1.00 94.81 85 ASN A N 1
ATOM 658 C CA . ASN A 1 85 ? -21.576 -4.011 25.590 1.00 94.81 85 ASN A CA 1
ATOM 659 C C . ASN A 1 85 ? -21.543 -3.048 24.389 1.00 94.81 85 ASN A C 1
ATOM 661 O O . ASN A 1 85 ? -21.050 -3.409 23.320 1.00 94.81 85 ASN A O 1
ATOM 665 N N . GLY A 1 86 ? -21.989 -1.801 24.575 1.00 96.25 86 GLY A N 1
ATOM 666 C CA . GLY A 1 86 ? -21.899 -0.752 23.556 1.00 96.25 86 GLY A CA 1
ATOM 667 C C . GLY A 1 86 ? -20.452 -0.449 23.160 1.00 96.25 86 GLY A C 1
ATOM 668 O O . GLY A 1 86 ? -20.118 -0.425 21.975 1.00 96.25 86 GLY A O 1
ATOM 669 N N . THR A 1 87 ? -19.565 -0.308 24.147 1.00 92.12 87 THR A N 1
ATOM 670 C CA . THR A 1 87 ? -18.127 -0.089 23.923 1.00 92.12 87 THR A CA 1
ATOM 671 C C . THR A 1 87 ? -17.488 -1.264 23.182 1.00 92.12 87 THR A C 1
ATOM 673 O O . THR A 1 87 ? -16.690 -1.058 22.268 1.00 92.12 87 THR A O 1
ATOM 676 N N . GLN A 1 88 ? -17.859 -2.500 23.527 1.00 94.12 88 GLN A N 1
ATOM 677 C CA . GLN A 1 88 ? -17.373 -3.701 22.850 1.00 94.12 88 GLN A CA 1
ATOM 678 C C . GLN A 1 88 ? -17.822 -3.751 21.382 1.00 94.12 88 GLN A C 1
ATOM 680 O O . GLN A 1 88 ? -17.026 -4.119 20.517 1.00 94.12 88 GLN A O 1
ATOM 685 N N . GLY A 1 89 ? -19.063 -3.346 21.092 1.00 97.06 89 GLY A N 1
ATOM 686 C CA . GLY A 1 89 ? -19.571 -3.209 19.725 1.00 97.06 89 GLY A CA 1
ATOM 687 C C . GLY A 1 89 ? -18.769 -2.192 18.912 1.00 97.06 89 GLY A C 1
ATOM 688 O O . GLY A 1 89 ? -18.237 -2.531 17.857 1.00 97.06 89 GLY A O 1
ATOM 689 N N . LEU A 1 90 ? -18.575 -0.985 19.455 1.00 94.12 90 LEU A N 1
ATOM 690 C CA . LEU A 1 90 ? -17.784 0.069 18.808 1.00 94.12 90 LEU A CA 1
ATOM 691 C C . LEU A 1 90 ? -16.328 -0.349 18.558 1.00 94.12 90 LEU A C 1
ATOM 693 O O . LEU A 1 90 ? -15.761 -0.042 17.507 1.00 94.12 90 LEU A O 1
ATOM 697 N N . LEU A 1 91 ? -15.711 -1.059 19.507 1.00 93.06 91 LEU A N 1
ATOM 698 C CA . LEU A 1 91 ? -14.367 -1.612 19.336 1.00 93.06 91 LEU A CA 1
ATOM 699 C C . LEU A 1 91 ? -14.321 -2.626 18.192 1.00 93.06 91 LEU A C 1
ATOM 701 O O . LEU A 1 91 ? -13.401 -2.577 17.377 1.00 93.06 91 LEU A O 1
ATOM 705 N N . ASN A 1 92 ? -15.308 -3.516 18.106 1.00 96.44 92 ASN A N 1
ATOM 706 C CA . ASN A 1 92 ? -15.378 -4.516 17.047 1.00 96.44 92 ASN A CA 1
ATOM 707 C C . ASN A 1 92 ? -15.550 -3.872 15.660 1.00 96.44 92 ASN A C 1
ATOM 709 O O . ASN A 1 92 ? -14.836 -4.231 14.723 1.00 96.44 92 ASN A O 1
ATOM 713 N N . ASP A 1 93 ? -16.416 -2.865 15.550 1.00 95.44 93 ASP A N 1
ATOM 714 C CA . ASP A 1 93 ? -16.605 -2.101 14.311 1.00 95.44 93 ASP A CA 1
ATOM 715 C C . ASP A 1 93 ? -15.315 -1.376 13.906 1.00 95.44 93 ASP A C 1
ATOM 717 O O . ASP A 1 93 ? -14.895 -1.415 12.748 1.00 95.44 93 ASP A O 1
ATOM 721 N N . THR A 1 94 ? -14.626 -0.772 14.879 1.00 93.88 94 THR A N 1
ATOM 722 C CA . THR A 1 94 ? -13.340 -0.099 14.652 1.00 93.88 94 THR A CA 1
ATOM 723 C C . THR A 1 94 ? -12.276 -1.078 14.156 1.00 93.88 94 THR A C 1
ATOM 725 O O . THR A 1 94 ? -11.524 -0.746 13.239 1.00 93.88 94 THR A O 1
ATOM 728 N N . ILE A 1 95 ? -12.217 -2.294 14.713 1.00 95.06 95 ILE A N 1
ATOM 729 C CA . ILE A 1 95 ? -11.302 -3.351 14.256 1.00 95.06 95 ILE A CA 1
ATOM 730 C C . ILE A 1 95 ? -11.591 -3.718 12.797 1.00 95.06 95 ILE A C 1
ATOM 732 O O . ILE A 1 95 ? -10.652 -3.845 12.010 1.00 95.06 95 ILE A O 1
ATOM 736 N N . HIS A 1 96 ? -12.866 -3.838 12.417 1.00 95.19 96 HIS A N 1
ATOM 737 C CA . HIS A 1 96 ? -13.245 -4.164 11.043 1.00 95.19 96 HIS A CA 1
ATOM 738 C C . HIS A 1 96 ? -12.805 -3.075 10.054 1.00 95.19 96 HIS A C 1
ATOM 740 O O . HIS A 1 96 ? -12.180 -3.372 9.036 1.00 95.19 96 HIS A O 1
ATOM 746 N N . VAL A 1 97 ? -13.046 -1.803 10.390 1.00 95.06 97 VAL A N 1
ATOM 747 C CA . VAL A 1 97 ? -12.592 -0.656 9.585 1.00 95.06 97 VAL A CA 1
ATOM 748 C C . VAL A 1 97 ? -11.066 -0.627 9.465 1.00 95.06 97 VAL A C 1
ATOM 750 O O . VAL A 1 97 ? -10.523 -0.320 8.397 1.00 95.06 97 VAL A O 1
ATOM 753 N N . LEU A 1 98 ? -10.352 -0.953 10.545 1.00 94.44 98 LEU A N 1
ATOM 754 C CA . LEU A 1 98 ? -8.892 -0.994 10.546 1.00 94.44 98 LEU A CA 1
ATOM 755 C C . LEU A 1 98 ? -8.358 -2.082 9.602 1.00 94.44 98 LEU A C 1
ATOM 757 O O . LEU A 1 98 ? -7.396 -1.841 8.871 1.00 94.44 98 LEU A O 1
ATOM 761 N N . GLU A 1 99 ? -8.989 -3.258 9.588 1.00 95.19 99 GLU A N 1
ATOM 762 C CA . GLU A 1 99 ? -8.592 -4.367 8.718 1.00 95.19 99 GLU A CA 1
ATOM 763 C C . GLU A 1 99 ? -8.866 -4.056 7.241 1.00 95.19 99 GLU A C 1
ATOM 765 O O . GLU A 1 99 ? -7.982 -4.251 6.403 1.00 95.19 99 GLU A O 1
ATOM 770 N N . ASP A 1 100 ? -10.020 -3.465 6.922 1.00 94.56 100 ASP A N 1
ATOM 771 C CA . ASP A 1 100 ? -10.330 -3.011 5.560 1.00 94.56 100 ASP A CA 1
ATOM 772 C C . ASP A 1 100 ? -9.328 -1.951 5.085 1.00 94.56 100 ASP A C 1
ATOM 774 O O . ASP A 1 100 ? -8.79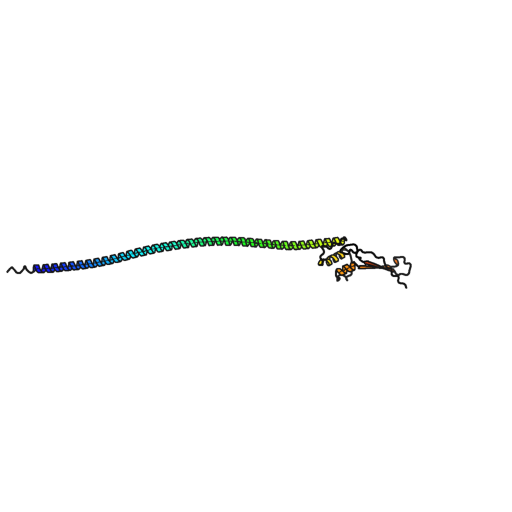3 -2.016 3.973 1.00 94.56 100 ASP A O 1
ATOM 778 N N . THR A 1 101 ? -8.992 -0.998 5.957 1.00 94.81 101 THR A N 1
ATOM 779 C CA . THR A 1 101 ? -7.977 0.023 5.667 1.00 94.81 101 THR A CA 1
ATOM 780 C C . THR A 1 101 ? -6.611 -0.618 5.420 1.00 94.81 101 THR A C 1
ATOM 782 O O . THR A 1 101 ? -5.911 -0.247 4.475 1.00 94.81 101 THR A O 1
ATOM 785 N N . ARG A 1 102 ? -6.235 -1.629 6.213 1.00 95.81 102 ARG A N 1
ATOM 786 C CA . ARG A 1 102 ? -4.982 -2.376 6.041 1.00 95.81 102 ARG A CA 1
ATOM 787 C C . ARG A 1 102 ? -4.919 -3.079 4.685 1.00 95.81 102 ARG A C 1
ATOM 789 O O . ARG A 1 102 ? -3.874 -3.042 4.029 1.00 95.81 102 ARG A O 1
ATOM 796 N N . LEU A 1 103 ? -6.010 -3.711 4.255 1.00 94.25 103 LEU A N 1
ATOM 797 C CA . LEU A 1 103 ? -6.099 -4.361 2.945 1.00 94.25 103 LEU A CA 1
ATOM 798 C C . LEU A 1 103 ? -5.992 -3.342 1.806 1.00 94.25 103 LEU A C 1
ATOM 800 O O . LEU A 1 103 ? -5.209 -3.543 0.875 1.00 94.25 103 LEU A O 1
ATOM 804 N N . ASN A 1 104 ? -6.685 -2.209 1.916 1.00 95.00 104 ASN A N 1
ATOM 805 C CA . ASN A 1 104 ? -6.613 -1.131 0.929 1.00 95.00 104 ASN A CA 1
ATOM 806 C C . ASN A 1 104 ? -5.192 -0.566 0.791 1.00 95.00 104 ASN A C 1
ATOM 808 O O . ASN A 1 104 ? -4.695 -0.414 -0.326 1.00 95.00 104 ASN A O 1
ATOM 812 N N . VAL A 1 105 ? -4.491 -0.335 1.905 1.00 94.81 105 VAL A N 1
ATOM 813 C CA . VAL A 1 105 ? -3.087 0.112 1.890 1.00 94.81 105 VAL A CA 1
ATOM 814 C C . VAL A 1 105 ? -2.187 -0.904 1.183 1.00 94.81 105 VAL A C 1
ATOM 816 O O . VAL A 1 105 ? -1.343 -0.520 0.373 1.00 94.81 105 VAL A O 1
ATOM 819 N N . ARG A 1 106 ? -2.383 -2.210 1.416 1.00 94.06 106 ARG A N 1
ATOM 820 C CA . ARG A 1 106 ? -1.632 -3.255 0.698 1.00 94.06 106 ARG A CA 1
ATOM 821 C C . ARG A 1 106 ? -1.879 -3.213 -0.810 1.00 94.06 106 ARG A C 1
ATOM 823 O O . ARG A 1 106 ? -0.924 -3.326 -1.577 1.00 94.06 106 ARG A O 1
ATOM 830 N N . HIS A 1 107 ? -3.125 -3.028 -1.242 1.00 93.88 107 HIS A N 1
ATOM 831 C CA . HIS A 1 107 ? -3.460 -2.914 -2.665 1.00 93.88 107 HIS A CA 1
ATOM 832 C C . HIS A 1 107 ? -2.850 -1.672 -3.322 1.00 93.88 107 HIS A C 1
ATOM 834 O O . HIS A 1 107 ? -2.354 -1.758 -4.451 1.00 93.88 107 HIS A O 1
ATOM 840 N N . ILE A 1 108 ? -2.849 -0.537 -2.620 1.00 94.38 108 ILE A N 1
ATOM 841 C CA . ILE A 1 108 ? -2.210 0.695 -3.091 1.00 94.38 108 ILE A CA 1
ATOM 842 C C . ILE A 1 108 ? -0.706 0.474 -3.248 1.00 94.38 108 ILE A C 1
ATOM 844 O O . ILE A 1 108 ? -0.181 0.728 -4.328 1.00 94.38 108 ILE A O 1
ATOM 848 N N . ASN A 1 109 ? -0.029 -0.082 -2.239 1.00 93.06 109 ASN A N 1
ATOM 849 C CA . ASN A 1 109 ? 1.409 -0.355 -2.312 1.00 93.06 109 ASN A CA 1
ATOM 850 C C . ASN A 1 109 ? 1.758 -1.280 -3.484 1.00 93.06 109 ASN A C 1
ATOM 852 O O . ASN A 1 109 ? 2.621 -0.949 -4.288 1.00 93.06 109 ASN A O 1
ATOM 856 N N . ALA A 1 110 ? 1.012 -2.373 -3.673 1.00 94.31 110 ALA A N 1
ATOM 857 C CA . ALA A 1 110 ? 1.226 -3.266 -4.811 1.00 94.31 110 ALA A CA 1
ATOM 858 C C . ALA A 1 110 ? 1.009 -2.572 -6.172 1.00 94.31 110 ALA A C 1
ATOM 860 O O . ALA A 1 110 ? 1.647 -2.921 -7.167 1.00 94.31 110 ALA A O 1
ATOM 861 N N . SER A 1 111 ? 0.098 -1.599 -6.240 1.00 94.19 111 SER A N 1
ATOM 862 C CA . SER A 1 111 ? -0.141 -0.808 -7.454 1.00 94.19 111 SER A CA 1
ATOM 863 C C . SER A 1 111 ? 0.982 0.200 -7.703 1.00 94.19 111 SER A C 1
ATOM 865 O O . SER A 1 111 ? 1.397 0.373 -8.848 1.00 94.19 111 SER A O 1
ATOM 867 N N . VAL A 1 112 ? 1.507 0.816 -6.640 1.00 95.19 112 VAL A N 1
ATOM 868 C CA . VAL A 1 112 ? 2.668 1.714 -6.686 1.00 95.19 112 VAL A CA 1
ATOM 869 C C . VAL A 1 112 ? 3.916 0.959 -7.141 1.00 95.19 112 VAL A C 1
ATOM 871 O O . VAL A 1 112 ? 4.610 1.438 -8.034 1.00 95.19 112 VAL A O 1
ATOM 874 N N . ASP A 1 113 ? 4.156 -0.248 -6.628 1.00 94.62 113 ASP A N 1
ATOM 875 C CA . ASP A 1 113 ? 5.292 -1.080 -7.041 1.00 94.62 113 ASP A CA 1
ATOM 876 C C . ASP A 1 113 ? 5.212 -1.436 -8.531 1.00 94.62 113 ASP A C 1
ATOM 878 O O . ASP A 1 113 ? 6.178 -1.268 -9.277 1.00 94.62 113 ASP A O 1
ATOM 882 N N . LYS A 1 114 ? 4.029 -1.851 -9.006 1.00 94.69 114 LYS A N 1
ATOM 883 C CA . LYS A 1 114 ? 3.794 -2.119 -10.435 1.00 94.69 114 LYS A CA 1
ATOM 884 C C . LYS A 1 114 ? 4.005 -0.879 -11.299 1.00 94.69 114 LYS A C 1
ATOM 886 O O . LYS A 1 114 ? 4.542 -0.991 -12.400 1.00 94.69 114 LYS A O 1
ATOM 891 N N . LEU A 1 115 ? 3.558 0.285 -10.831 1.00 94.19 115 LEU A N 1
ATOM 892 C CA . LEU A 1 115 ? 3.747 1.544 -11.544 1.00 94.19 115 LEU A CA 1
ATOM 893 C C . LEU A 1 115 ? 5.229 1.927 -11.606 1.00 94.19 115 LEU A C 1
ATOM 895 O O . LEU A 1 115 ? 5.692 2.348 -12.660 1.00 94.19 115 LEU A O 1
ATOM 899 N N . SER A 1 116 ? 5.969 1.732 -10.514 1.00 94.75 116 SER A N 1
ATOM 900 C CA . SER A 1 116 ? 7.411 1.981 -10.439 1.00 94.75 116 SER A CA 1
ATOM 901 C C . SER A 1 116 ? 8.184 1.129 -11.449 1.00 94.75 116 SER A C 1
ATOM 903 O O . SER A 1 116 ? 8.988 1.662 -12.212 1.00 94.75 116 SER A O 1
ATOM 905 N N . ILE A 1 117 ? 7.867 -0.170 -11.533 1.00 94.62 117 ILE A N 1
ATOM 906 C CA . ILE A 1 117 ? 8.455 -1.083 -12.527 1.00 94.62 117 ILE A CA 1
ATOM 907 C C . ILE A 1 117 ? 8.151 -0.593 -13.948 1.00 94.62 117 ILE A C 1
ATOM 909 O O . ILE A 1 117 ? 9.075 -0.339 -14.714 1.00 94.62 117 ILE A O 1
ATOM 913 N N . LYS A 1 118 ? 6.873 -0.346 -14.273 1.00 93.62 118 LYS A N 1
ATOM 914 C CA . LYS A 1 118 ? 6.474 0.143 -15.606 1.00 93.62 118 LYS A CA 1
ATOM 915 C C . LYS A 1 118 ? 7.123 1.472 -15.979 1.00 93.62 118 LYS A C 1
ATOM 917 O O . LYS A 1 118 ? 7.405 1.711 -17.147 1.00 93.62 118 LYS A O 1
ATOM 922 N N . PHE A 1 119 ? 7.316 2.361 -15.010 1.00 94.75 119 PHE A N 1
ATOM 923 C CA . PHE A 1 119 ? 7.986 3.634 -15.243 1.00 94.75 119 PHE A CA 1
ATOM 924 C C . PHE A 1 119 ? 9.482 3.443 -15.521 1.00 94.75 119 PHE A C 1
ATOM 926 O O . PHE A 1 119 ? 10.039 4.142 -16.366 1.00 94.75 119 PHE A O 1
ATOM 933 N N . GLY A 1 120 ? 10.119 2.480 -14.848 1.00 92.81 120 GLY A N 1
ATOM 934 C CA . GLY A 1 120 ? 11.477 2.035 -15.154 1.00 92.81 120 GLY A CA 1
ATOM 935 C C . GLY A 1 120 ? 11.600 1.521 -16.588 1.00 92.81 120 GLY A C 1
ATOM 936 O O . GLY A 1 120 ? 12.443 2.024 -17.330 1.00 92.81 120 GLY A O 1
ATOM 937 N N . ASP A 1 121 ? 10.706 0.611 -16.983 1.00 92.81 121 ASP A N 1
ATOM 938 C CA . ASP A 1 121 ? 10.653 0.044 -18.336 1.00 92.81 121 ASP A CA 1
ATOM 939 C C . ASP A 1 121 ? 10.438 1.146 -19.383 1.00 92.81 121 ASP A C 1
ATOM 941 O O . ASP A 1 121 ? 11.233 1.302 -20.303 1.00 92.81 121 ASP A O 1
ATOM 945 N N . PHE A 1 122 ? 9.436 2.010 -19.183 1.00 94.25 122 PHE A N 1
ATOM 946 C CA . PHE A 1 122 ? 9.166 3.134 -20.083 1.00 94.25 122 PHE A CA 1
ATOM 947 C C . PHE A 1 122 ? 10.372 4.066 -20.235 1.00 94.25 122 PHE A C 1
ATOM 949 O O . PHE A 1 122 ? 10.692 4.507 -21.337 1.00 94.25 122 PHE A O 1
ATOM 956 N N . LYS A 1 123 ? 11.058 4.388 -19.132 1.00 90.50 123 LYS A N 1
ATOM 957 C CA . LYS A 1 123 ? 12.261 5.225 -19.169 1.00 90.50 123 LYS A CA 1
ATOM 958 C C . LYS A 1 123 ? 13.373 4.555 -19.976 1.00 90.50 123 LYS A C 1
ATOM 960 O O . LYS A 1 123 ? 14.082 5.249 -20.709 1.00 90.50 123 LYS A O 1
ATOM 965 N N . GLN A 1 124 ? 13.551 3.246 -19.818 1.00 88.94 124 GLN A N 1
ATOM 966 C CA . GLN A 1 124 ? 14.528 2.480 -20.581 1.00 88.94 124 GLN A CA 1
ATOM 967 C C . GLN A 1 124 ? 14.175 2.477 -22.074 1.00 88.94 124 GLN A C 1
ATOM 969 O O . GLN A 1 124 ? 15.010 2.905 -22.869 1.00 88.94 124 GLN A O 1
ATOM 974 N N 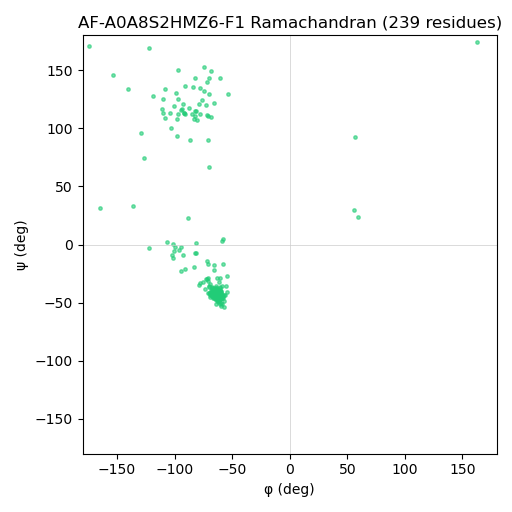. ASP A 1 125 ? 12.938 2.134 -22.431 1.00 90.25 125 ASP A N 1
ATOM 975 C CA . ASP A 1 125 ? 12.446 2.108 -23.815 1.00 90.25 125 ASP A CA 1
ATOM 976 C C . ASP A 1 125 ? 12.566 3.479 -24.493 1.00 90.25 125 ASP A C 1
ATOM 978 O O . ASP A 1 125 ? 13.023 3.596 -25.633 1.00 90.25 125 ASP A O 1
ATOM 982 N N . ALA A 1 126 ? 12.202 4.551 -23.782 1.00 86.56 126 ALA A N 1
ATOM 983 C CA . ALA A 1 126 ? 12.342 5.915 -24.277 1.00 86.56 126 ALA A CA 1
ATOM 984 C C . ALA A 1 126 ? 13.813 6.276 -24.516 1.00 86.56 126 ALA A C 1
ATOM 986 O O . ALA A 1 126 ? 14.140 6.901 -25.524 1.00 86.56 126 ALA A O 1
ATOM 987 N N . THR A 1 127 ? 14.711 5.865 -23.616 1.00 85.50 127 THR A N 1
ATOM 988 C CA . THR A 1 127 ? 16.148 6.126 -23.770 1.00 85.50 127 THR A CA 1
ATOM 989 C C . THR A 1 127 ? 16.724 5.374 -24.967 1.00 85.50 127 THR A C 1
ATOM 991 O O . THR A 1 127 ? 17.461 5.960 -25.753 1.00 85.50 127 THR A O 1
ATOM 994 N N . GLU A 1 128 ? 16.359 4.104 -25.141 1.00 85.12 128 GLU A N 1
ATOM 995 C CA . GLU A 1 128 ? 16.791 3.292 -26.280 1.00 85.12 128 GLU A CA 1
ATOM 996 C C . GLU A 1 128 ? 16.271 3.857 -27.607 1.00 85.12 128 GLU A C 1
ATOM 998 O O . GLU A 1 128 ? 17.033 4.006 -28.562 1.00 85.12 128 GLU A O 1
ATOM 1003 N N . THR A 1 129 ? 15.002 4.269 -27.642 1.00 87.06 129 THR A N 1
ATOM 1004 C CA . THR A 1 129 ? 14.391 4.891 -28.824 1.00 87.06 129 THR A CA 1
ATOM 1005 C C . THR A 1 129 ? 15.096 6.195 -29.197 1.00 87.06 129 THR A C 1
ATOM 1007 O O . THR A 1 129 ? 15.418 6.414 -30.364 1.00 87.06 129 THR A O 1
ATOM 1010 N N . LEU A 1 130 ? 15.371 7.065 -28.220 1.00 85.81 130 LEU A N 1
ATOM 1011 C CA . LEU A 1 130 ? 16.085 8.320 -28.460 1.00 85.81 130 LEU A CA 1
ATOM 1012 C C . LEU A 1 130 ? 17.523 8.076 -28.932 1.00 85.81 130 LEU A C 1
ATOM 1014 O O . LEU A 1 130 ? 17.981 8.750 -29.853 1.00 85.81 130 LEU A O 1
ATOM 1018 N N . LEU A 1 131 ? 18.211 7.089 -28.351 1.00 84.00 131 LEU A N 1
ATOM 1019 C CA . LEU A 1 131 ? 19.554 6.704 -28.772 1.00 84.00 131 LEU A CA 1
ATOM 1020 C C . LEU A 1 131 ? 19.561 6.221 -30.226 1.00 84.00 131 LEU A C 1
ATOM 1022 O O . LEU A 1 131 ? 20.386 6.671 -31.018 1.00 84.00 131 LEU A O 1
ATOM 1026 N N . TYR A 1 132 ? 18.615 5.353 -30.588 1.00 85.12 132 TYR A N 1
ATOM 1027 C CA . TYR A 1 132 ? 18.452 4.866 -31.955 1.00 85.12 132 TYR A CA 1
ATOM 1028 C C . TYR A 1 132 ? 18.204 6.011 -32.944 1.00 85.12 132 TYR A C 1
ATOM 1030 O O . TYR A 1 132 ? 18.852 6.068 -33.990 1.00 85.12 132 TYR A O 1
ATOM 1038 N N . LEU A 1 133 ? 17.319 6.956 -32.604 1.00 84.06 133 LEU A N 1
ATOM 1039 C CA . LEU A 1 133 ? 17.054 8.133 -33.435 1.00 84.06 133 LEU A CA 1
ATOM 1040 C C . LEU A 1 133 ? 18.311 8.988 -33.622 1.00 84.06 133 LEU A C 1
ATOM 1042 O O . LEU A 1 133 ? 18.625 9.351 -34.753 1.00 84.06 133 LEU A O 1
ATOM 1046 N N . SER A 1 134 ? 19.065 9.251 -32.550 1.00 80.38 134 SER A N 1
ATOM 1047 C CA . SER A 1 134 ? 20.332 9.986 -32.630 1.00 80.38 134 SER A CA 1
ATOM 1048 C C . SER A 1 134 ? 21.356 9.286 -33.524 1.00 80.38 134 SER A C 1
ATOM 1050 O O . SER A 1 134 ? 21.951 9.931 -34.382 1.00 80.38 134 SER A O 1
ATOM 1052 N N . VAL A 1 135 ? 21.536 7.968 -33.383 1.00 80.06 135 VAL A N 1
ATOM 1053 C CA . VAL A 1 135 ? 22.444 7.185 -34.243 1.00 80.06 135 VAL A CA 1
ATOM 1054 C C . VAL A 1 135 ? 22.000 7.252 -35.704 1.00 80.06 135 VAL A C 1
ATOM 1056 O O . VAL A 1 135 ? 22.814 7.525 -36.583 1.00 80.06 135 VAL A O 1
ATOM 1059 N N . ASN A 1 136 ? 20.711 7.043 -35.972 1.00 81.50 136 ASN A N 1
ATOM 1060 C CA . ASN A 1 136 ? 20.171 7.066 -37.326 1.00 81.50 136 ASN A CA 1
ATOM 1061 C C . ASN A 1 136 ? 20.297 8.454 -37.978 1.00 81.50 136 ASN A C 1
ATOM 1063 O O . ASN A 1 136 ? 20.590 8.558 -39.166 1.00 81.50 136 ASN A O 1
ATOM 1067 N N . GLU A 1 137 ? 20.114 9.540 -37.226 1.00 78.06 137 GLU A N 1
ATOM 1068 C CA . GLU A 1 137 ? 20.354 10.892 -37.738 1.00 78.06 137 GLU A CA 1
ATOM 1069 C C . GLU A 1 137 ? 21.834 11.135 -38.051 1.00 78.06 137 GLU A C 1
ATOM 1071 O O . GLU A 1 137 ? 22.135 11.674 -39.120 1.00 78.06 137 GLU A O 1
ATOM 1076 N N . ILE A 1 138 ? 22.750 10.658 -37.196 1.00 73.69 138 ILE A N 1
ATOM 1077 C CA . ILE A 1 138 ? 24.198 10.737 -37.442 1.00 73.69 138 ILE A CA 1
ATOM 1078 C C . ILE A 1 138 ? 24.573 9.995 -38.729 1.00 73.69 138 ILE A C 1
ATOM 1080 O O . ILE A 1 138 ? 25.289 10.550 -39.561 1.00 73.69 138 ILE A O 1
ATOM 1084 N N . LEU A 1 139 ? 24.041 8.786 -38.939 1.00 72.12 139 LEU A N 1
ATOM 1085 C CA . LEU A 1 139 ? 24.247 8.020 -40.176 1.00 72.12 139 LEU A CA 1
ATOM 1086 C C . LEU A 1 139 ? 23.712 8.750 -41.418 1.00 72.12 139 LEU A C 1
ATOM 1088 O O . LEU A 1 139 ? 24.257 8.607 -42.508 1.00 72.12 139 LEU A O 1
ATOM 1092 N N . ASN A 1 140 ? 22.686 9.588 -41.256 1.00 77.06 140 ASN A N 1
ATOM 1093 C CA . ASN A 1 140 ? 22.131 10.434 -42.313 1.00 77.06 140 ASN A CA 1
ATOM 1094 C C . ASN A 1 140 ? 22.827 11.808 -42.430 1.00 77.06 140 ASN A C 1
ATOM 1096 O O . ASN A 1 140 ? 22.237 12.754 -42.959 1.00 77.06 140 ASN A O 1
ATOM 1100 N N . ASN A 1 141 ? 24.072 11.937 -41.951 1.00 69.69 141 ASN A N 1
ATOM 1101 C CA . ASN A 1 141 ? 24.876 13.167 -41.957 1.00 69.69 141 ASN A CA 1
ATOM 1102 C C . ASN A 1 141 ? 24.246 14.352 -41.196 1.00 69.69 141 ASN A C 1
ATOM 1104 O O . ASN A 1 141 ? 24.574 15.510 -41.462 1.00 69.69 141 ASN A O 1
ATOM 1108 N N . LYS A 1 142 ? 23.348 14.088 -40.240 1.00 70.44 142 LYS A N 1
ATOM 1109 C CA . LYS A 1 142 ? 22.785 15.102 -39.339 1.00 70.44 142 LYS A CA 1
ATOM 1110 C C . LYS A 1 142 ? 23.324 14.876 -37.934 1.00 70.44 142 LYS A C 1
ATOM 1112 O O . LYS A 1 142 ? 23.023 13.880 -37.288 1.00 70.44 142 LYS A O 1
ATOM 1117 N N . LEU A 1 143 ? 24.131 15.814 -37.445 1.00 63.69 143 LEU A N 1
ATOM 1118 C CA . LEU A 1 143 ? 24.700 15.710 -36.106 1.00 63.69 143 LEU A CA 1
ATOM 1119 C C . LEU A 1 143 ? 23.599 15.865 -35.048 1.00 63.69 143 LEU A C 1
ATOM 1121 O O . LEU A 1 143 ? 23.101 16.968 -34.830 1.00 63.69 143 LEU A O 1
ATOM 1125 N N . ASN A 1 144 ? 23.268 14.777 -34.353 1.00 69.69 144 ASN A N 1
ATOM 1126 C CA . ASN A 1 144 ? 22.390 14.809 -33.188 1.00 69.69 144 ASN A CA 1
ATOM 1127 C C . ASN A 1 144 ? 23.024 14.070 -32.005 1.00 69.69 144 ASN A C 1
ATOM 1129 O O . ASN A 1 144 ? 22.911 12.855 -31.862 1.00 69.69 144 ASN A O 1
ATOM 1133 N N . LEU A 1 145 ? 23.675 14.848 -31.137 1.00 68.38 145 LEU A N 1
ATOM 1134 C CA . LEU A 1 145 ? 24.269 14.374 -29.884 1.00 68.38 145 LEU A CA 1
ATOM 1135 C C . LEU A 1 145 ? 23.410 14.701 -28.654 1.00 68.38 145 LEU A C 1
ATOM 1137 O O . LEU A 1 145 ? 23.807 14.388 -27.537 1.00 68.38 145 LEU A O 1
ATOM 1141 N N . LEU A 1 146 ? 22.248 15.341 -28.836 1.00 71.25 146 LEU A N 1
ATOM 1142 C CA . LEU A 1 146 ? 21.451 15.895 -27.734 1.00 71.25 146 LEU A CA 1
ATOM 1143 C C . LEU A 1 146 ? 20.942 14.819 -26.771 1.00 71.25 146 LEU A C 1
ATOM 1145 O O . LEU A 1 146 ? 20.768 15.087 -25.584 1.00 71.25 146 LEU A O 1
ATOM 1149 N N . PHE A 1 147 ? 20.727 13.605 -27.277 1.00 71.75 147 PHE A N 1
ATOM 1150 C CA . PHE A 1 147 ? 20.181 12.488 -26.509 1.00 71.75 147 PHE A CA 1
ATOM 1151 C C . PHE A 1 147 ? 21.225 11.424 -26.157 1.00 71.75 147 PHE A C 1
ATOM 1153 O O . PHE A 1 147 ? 20.894 10.433 -25.507 1.00 71.75 147 PHE A O 1
ATOM 1160 N N . ILE A 1 148 ? 22.489 11.635 -26.537 1.00 75.38 148 ILE A N 1
ATOM 1161 C CA . ILE A 1 148 ? 23.579 10.704 -26.248 1.00 75.38 148 ILE A CA 1
ATOM 1162 C C . ILE A 1 148 ? 24.229 11.115 -24.932 1.00 75.38 148 ILE A C 1
ATOM 1164 O O . ILE A 1 148 ? 24.884 12.154 -24.834 1.00 75.38 148 ILE A O 1
ATOM 1168 N N . ARG A 1 149 ? 24.088 10.282 -23.899 1.00 77.56 149 ARG A N 1
ATOM 1169 C CA . ARG A 1 149 ? 24.795 10.513 -22.635 1.00 77.56 149 ARG A CA 1
ATOM 1170 C C . ARG A 1 149 ? 26.267 10.155 -22.790 1.00 77.56 149 ARG A C 1
ATOM 1172 O O . ARG A 1 149 ? 26.625 9.260 -23.549 1.00 77.56 149 ARG A O 1
ATOM 1179 N N . GLN A 1 150 ? 27.129 10.784 -21.994 1.00 72.81 150 GLN A N 1
ATOM 1180 C CA . GLN A 1 150 ? 28.580 10.568 -22.062 1.00 72.81 150 GLN A CA 1
ATOM 1181 C C . GLN A 1 150 ? 28.987 9.090 -21.913 1.00 72.81 150 GLN A C 1
ATOM 1183 O O . GLN A 1 150 ? 29.891 8.620 -22.596 1.00 72.81 150 GLN A O 1
ATOM 1188 N N . GLN A 1 151 ? 28.269 8.337 -21.078 1.00 76.94 151 GLN A N 1
ATOM 1189 C CA . GLN A 1 151 ? 28.478 6.898 -20.874 1.00 76.94 151 GLN A CA 1
ATOM 1190 C C . GLN A 1 151 ? 28.039 6.017 -22.064 1.00 76.94 151 GLN A C 1
ATOM 1192 O O . GLN A 1 151 ? 28.370 4.837 -22.112 1.00 76.94 151 GLN A O 1
ATOM 1197 N N . GLU A 1 152 ? 27.269 6.569 -23.005 1.00 72.94 152 GLU A N 1
ATOM 1198 C CA . GLU A 1 152 ? 26.715 5.868 -24.173 1.00 72.94 152 GLU A CA 1
ATOM 1199 C C . GLU A 1 152 ? 27.488 6.179 -25.459 1.00 72.94 152 GLU A C 1
ATOM 1201 O O . GLU A 1 152 ? 27.293 5.498 -26.463 1.00 72.94 152 GLU A O 1
ATOM 1206 N N . ILE A 1 153 ? 28.413 7.148 -25.422 1.00 74.25 153 ILE A N 1
ATOM 1207 C CA . ILE A 1 153 ? 29.235 7.553 -26.572 1.00 74.25 153 ILE A CA 1
ATOM 1208 C C . ILE A 1 153 ? 30.000 6.361 -27.150 1.00 74.25 153 ILE A C 1
ATOM 1210 O O . ILE A 1 153 ? 30.011 6.179 -28.361 1.00 74.25 153 ILE A O 1
ATOM 1214 N N . SER A 1 154 ? 30.596 5.512 -26.309 1.00 73.50 154 SER A N 1
ATOM 1215 C CA . SER A 1 154 ? 31.348 4.341 -26.777 1.00 73.50 154 SER A CA 1
ATOM 1216 C C . SER A 1 154 ? 30.482 3.363 -27.577 1.00 73.50 154 SER A C 1
ATOM 1218 O O . SER A 1 154 ? 30.917 2.867 -28.614 1.00 73.50 154 SER A O 1
ATOM 1220 N N . LYS A 1 155 ? 29.235 3.143 -27.143 1.00 74.44 155 LYS A N 1
ATOM 1221 C CA . LYS A 1 155 ? 28.265 2.280 -27.831 1.00 74.44 155 LYS A CA 1
ATOM 1222 C C . LYS A 1 155 ? 27.813 2.884 -29.157 1.00 74.44 155 LYS A C 1
ATOM 1224 O O . LYS A 1 155 ? 27.770 2.182 -30.160 1.00 74.44 155 LYS A O 1
ATOM 1229 N N . VAL A 1 156 ? 27.523 4.187 -29.170 1.00 74.44 156 VAL A N 1
ATOM 1230 C CA . VAL A 1 156 ? 27.144 4.910 -30.394 1.00 74.44 156 VAL A CA 1
ATOM 1231 C C . VAL A 1 156 ? 28.260 4.850 -31.424 1.00 74.44 156 VAL A C 1
ATOM 1233 O O . VAL A 1 156 ? 28.010 4.529 -32.580 1.00 74.44 156 VAL A O 1
ATOM 1236 N N . VAL A 1 157 ? 29.492 5.111 -30.992 1.00 73.62 157 VAL A N 1
ATOM 1237 C CA . VAL A 1 157 ? 30.678 5.053 -31.842 1.00 73.62 157 VAL A CA 1
ATOM 1238 C C . VAL A 1 157 ? 30.800 3.659 -32.464 1.00 73.62 157 VAL A C 1
ATOM 1240 O O . VAL A 1 157 ? 30.793 3.551 -33.687 1.00 73.62 157 VAL A O 1
ATOM 1243 N N . GLN A 1 158 ? 30.789 2.589 -31.660 1.00 73.12 158 GLN A N 1
ATOM 1244 C CA . GLN A 1 158 ? 30.826 1.204 -32.161 1.00 73.12 158 GLN A CA 1
ATOM 1245 C C . GLN A 1 158 ? 29.712 0.900 -33.174 1.00 73.12 158 GLN A C 1
ATOM 1247 O O . GLN A 1 158 ? 29.949 0.232 -34.181 1.00 73.12 158 GLN A O 1
ATOM 1252 N N . GLN A 1 159 ? 28.501 1.397 -32.924 1.00 73.06 159 GLN A N 1
ATOM 1253 C CA . GLN A 1 159 ? 27.362 1.168 -33.803 1.00 73.06 159 GLN A CA 1
ATOM 1254 C C . GLN A 1 159 ? 27.499 1.911 -35.135 1.00 73.06 159 GLN A C 1
ATOM 1256 O O . GLN A 1 159 ? 27.260 1.312 -36.180 1.00 73.06 159 GLN A O 1
ATOM 1261 N N . ILE A 1 160 ? 27.968 3.163 -35.123 1.00 70.88 160 ILE A N 1
ATOM 1262 C CA . ILE A 1 160 ? 28.286 3.909 -36.348 1.00 70.88 160 ILE A CA 1
ATOM 1263 C C . ILE A 1 160 ? 29.337 3.157 -37.159 1.00 70.88 160 ILE A C 1
ATOM 1265 O O . ILE A 1 160 ? 29.159 2.971 -38.359 1.00 70.88 160 ILE A O 1
ATOM 1269 N N . PHE A 1 161 ? 30.405 2.677 -36.524 1.00 70.38 161 PHE A N 1
ATOM 1270 C CA . PHE A 1 161 ? 31.458 1.949 -37.225 1.00 70.38 161 PHE A CA 1
ATOM 1271 C C . PHE A 1 161 ? 30.959 0.658 -37.889 1.00 70.38 161 PHE A C 1
ATOM 1273 O O . PHE A 1 161 ? 31.317 0.385 -39.037 1.00 70.38 161 PHE A O 1
ATOM 1280 N N . ARG A 1 162 ? 30.091 -0.098 -37.203 1.00 71.56 162 ARG A N 1
ATOM 1281 C CA . ARG A 1 162 ? 29.466 -1.316 -37.738 1.00 71.56 162 ARG A CA 1
ATOM 1282 C C . ARG A 1 162 ? 28.577 -1.027 -38.950 1.00 71.56 162 ARG A C 1
ATOM 1284 O O . ARG A 1 162 ? 28.678 -1.730 -39.948 1.00 71.56 162 ARG A O 1
ATOM 1291 N N . GLU A 1 163 ? 27.730 -0.005 -38.863 1.00 69.75 163 GLU A N 1
ATOM 1292 C CA . GLU A 1 163 ? 26.809 0.389 -39.942 1.00 69.75 163 GLU A CA 1
ATOM 1293 C C . GLU A 1 163 ? 27.548 1.051 -41.122 1.00 69.75 163 GLU A C 1
ATOM 1295 O O . GLU A 1 163 ? 27.146 0.909 -42.274 1.00 69.75 163 GLU A O 1
ATOM 1300 N N . SER A 1 164 ? 28.676 1.723 -40.862 1.00 64.56 164 SER A N 1
ATOM 1301 C CA . SER A 1 164 ? 29.502 2.384 -41.891 1.00 64.56 164 SER A CA 1
ATOM 1302 C C . SER A 1 164 ? 30.448 1.430 -42.635 1.00 64.56 164 SER A C 1
ATOM 1304 O O . SER A 1 164 ? 31.208 1.873 -43.494 1.00 64.56 164 SER A O 1
ATOM 1306 N N . ASN A 1 165 ? 30.429 0.130 -42.314 1.00 61.66 165 ASN A N 1
ATOM 1307 C CA . ASN A 1 165 ? 31.267 -0.904 -42.934 1.00 61.66 165 ASN A CA 1
ATOM 1308 C C . ASN A 1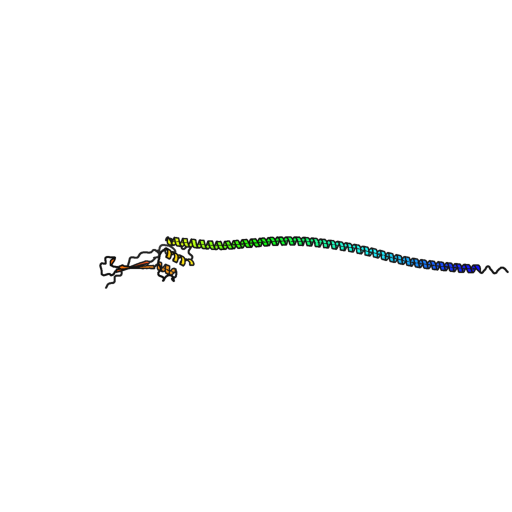 165 ? 32.786 -0.616 -42.867 1.00 61.66 165 ASN A C 1
ATOM 1310 O O . ASN A 1 165 ? 33.556 -1.021 -43.740 1.00 61.66 165 ASN A O 1
ATOM 1314 N N . ILE A 1 166 ? 33.226 0.095 -41.826 1.00 62.41 166 ILE A N 1
ATOM 1315 C CA . ILE A 1 166 ? 34.638 0.403 -41.584 1.00 62.41 166 ILE A CA 1
ATOM 1316 C C . ILE A 1 166 ? 35.252 -0.809 -40.875 1.00 62.41 166 ILE A C 1
ATOM 1318 O O . ILE A 1 166 ? 34.950 -1.082 -39.715 1.00 62.41 166 ILE A O 1
ATOM 1322 N N . SER A 1 167 ? 36.087 -1.577 -41.580 1.00 53.53 167 SER A N 1
ATOM 1323 C CA . SER A 1 167 ? 36.753 -2.750 -41.006 1.00 53.53 167 SER A CA 1
ATOM 1324 C C . SER A 1 167 ? 37.906 -2.333 -40.093 1.00 53.53 167 SER A C 1
ATOM 1326 O O . SER A 1 167 ? 38.831 -1.647 -40.533 1.00 53.53 167 SER A O 1
ATOM 1328 N N . TYR A 1 168 ? 37.882 -2.792 -38.846 1.00 58.62 168 TYR A N 1
ATOM 1329 C CA . TYR A 1 168 ? 38.945 -2.545 -37.879 1.00 58.62 168 TYR A CA 1
ATOM 1330 C C . TYR A 1 168 ? 40.098 -3.539 -38.013 1.00 58.62 168 TYR A C 1
ATOM 1332 O O . TYR A 1 168 ? 39.883 -4.749 -38.057 1.00 58.62 168 TYR A O 1
ATOM 1340 N N . ASN A 1 169 ? 41.332 -3.035 -37.964 1.00 52.47 169 ASN A N 1
ATOM 1341 C CA . ASN A 1 169 ? 42.450 -3.846 -37.488 1.00 52.47 169 ASN A CA 1
ATOM 1342 C C . ASN A 1 169 ? 42.294 -4.027 -35.970 1.00 52.47 169 ASN A C 1
ATOM 1344 O O . ASN A 1 169 ? 41.954 -3.080 -35.264 1.00 52.47 169 ASN A O 1
ATOM 1348 N N . SER A 1 170 ? 42.575 -5.224 -35.456 1.00 50.31 170 SER A N 1
ATOM 1349 C CA . SER A 1 170 ? 42.373 -5.653 -34.058 1.00 50.31 170 SER A CA 1
ATOM 1350 C C . SER A 1 170 ? 43.106 -4.836 -32.975 1.00 50.31 170 SER A C 1
ATOM 1352 O O . SER A 1 170 ? 43.031 -5.173 -31.802 1.00 50.31 170 SER A O 1
ATOM 1354 N N . LEU A 1 171 ? 43.823 -3.770 -33.339 1.00 47.69 171 LEU A N 1
ATOM 1355 C CA . LEU A 1 171 ? 44.535 -2.871 -32.423 1.00 47.69 171 LEU A CA 1
ATOM 1356 C C . LEU A 1 171 ? 43.634 -1.794 -31.784 1.00 47.69 171 LEU A C 1
ATOM 1358 O O . LEU A 1 171 ? 44.084 -1.077 -30.896 1.00 47.69 171 LEU A O 1
ATOM 1362 N N . PHE A 1 172 ? 42.375 -1.671 -32.217 1.00 52.28 172 PHE A N 1
ATOM 1363 C CA . PHE A 1 172 ? 41.461 -0.606 -31.778 1.00 52.28 172 PHE A CA 1
ATOM 1364 C C . PHE A 1 172 ? 40.431 -1.021 -30.724 1.00 52.28 172 PHE A C 1
ATOM 1366 O O . PHE A 1 172 ? 39.797 -0.146 -30.139 1.00 52.28 172 PHE A O 1
ATOM 1373 N N . GLU A 1 173 ? 40.255 -2.317 -30.449 1.00 52.53 173 GLU A N 1
ATOM 1374 C CA . GLU A 1 173 ? 39.304 -2.773 -29.420 1.00 52.53 173 GLU A CA 1
ATOM 1375 C C . GLU A 1 173 ? 39.712 -2.331 -28.000 1.00 52.53 173 GLU A C 1
ATOM 1377 O O . GLU A 1 173 ? 38.855 -2.205 -27.128 1.00 52.53 173 GLU A O 1
ATOM 1382 N N . GLU A 1 174 ? 40.995 -2.017 -27.784 1.00 53.88 174 GLU A N 1
ATOM 1383 C CA . GLU A 1 174 ? 41.531 -1.505 -26.513 1.00 53.88 174 GLU A CA 1
ATOM 1384 C C . GLU A 1 174 ? 41.656 0.030 -26.459 1.00 53.88 174 GLU A C 1
ATOM 1386 O O . GLU A 1 174 ? 41.999 0.591 -25.415 1.00 53.88 174 GLU A O 1
ATOM 1391 N N . GLN A 1 175 ? 41.382 0.745 -27.556 1.00 57.44 175 GLN A N 1
ATOM 1392 C CA . GLN A 1 175 ? 41.528 2.200 -27.591 1.00 57.44 175 GLN A CA 1
ATOM 1393 C C . GLN A 1 175 ? 40.314 2.925 -26.993 1.00 57.44 175 GLN A C 1
ATOM 1395 O O . GLN A 1 175 ? 39.155 2.553 -27.184 1.00 57.44 175 GLN A O 1
ATOM 1400 N N . SER A 1 176 ? 40.576 4.038 -26.299 1.00 59.75 176 SER A N 1
ATOM 1401 C CA . SER A 1 176 ? 39.514 4.934 -25.830 1.00 59.75 176 SER A CA 1
ATOM 1402 C C . SER A 1 176 ? 38.718 5.487 -27.020 1.00 59.75 176 SER A C 1
ATOM 1404 O O . SER A 1 176 ? 39.295 5.813 -28.057 1.00 59.75 176 SER A O 1
ATOM 1406 N N . SER A 1 177 ? 37.397 5.653 -26.886 1.00 59.25 177 SER A N 1
ATOM 1407 C CA . SER A 1 177 ? 36.543 6.169 -27.974 1.00 59.25 177 SER A CA 1
ATOM 1408 C C . SER A 1 177 ? 37.024 7.513 -28.537 1.00 59.25 177 SER A C 1
ATOM 1410 O O . SER A 1 177 ? 36.808 7.800 -29.708 1.00 59.25 177 SER A O 1
ATOM 1412 N N . LEU A 1 178 ? 37.726 8.313 -27.728 1.00 59.12 178 LEU A N 1
ATOM 1413 C CA . LEU A 1 178 ? 38.357 9.564 -28.145 1.00 59.12 178 LEU A CA 1
ATOM 1414 C C . LEU A 1 178 ? 39.483 9.337 -29.167 1.00 59.12 178 LEU A C 1
ATOM 1416 O O . LEU A 1 178 ? 39.605 10.084 -30.135 1.00 59.12 178 LEU A O 1
ATOM 1420 N N . GLN A 1 179 ? 40.294 8.303 -28.965 1.00 58.53 179 GLN A N 1
ATOM 1421 C CA . GLN A 1 179 ? 41.406 7.965 -29.845 1.00 58.53 179 GLN A CA 1
ATOM 1422 C C . GLN A 1 179 ? 40.902 7.406 -31.179 1.00 58.53 179 GLN A C 1
ATOM 1424 O O . GLN A 1 179 ? 41.331 7.880 -32.224 1.00 58.53 179 GLN A O 1
ATOM 1429 N N . ALA A 1 180 ? 39.882 6.543 -31.153 1.00 60.91 180 ALA A N 1
ATOM 1430 C CA . ALA A 1 180 ? 39.215 6.068 -32.368 1.00 60.91 180 ALA A CA 1
ATOM 1431 C C . ALA A 1 180 ? 38.593 7.217 -33.189 1.00 60.91 180 ALA A C 1
ATOM 1433 O O . ALA A 1 180 ? 38.706 7.242 -34.413 1.00 60.91 180 ALA A O 1
ATOM 1434 N N . ILE A 1 181 ? 37.976 8.203 -32.522 1.00 60.50 181 ILE A N 1
ATOM 1435 C CA . ILE A 1 181 ? 37.466 9.421 -33.177 1.00 60.50 181 ILE A CA 1
ATOM 1436 C C . ILE A 1 181 ? 38.621 10.249 -33.760 1.00 60.50 181 ILE A C 1
ATOM 1438 O O . ILE A 1 181 ? 38.510 10.761 -34.868 1.00 60.50 181 ILE A O 1
ATOM 1442 N N . THR A 1 182 ? 39.740 10.373 -33.046 1.00 57.66 182 THR A N 1
ATOM 1443 C CA . THR A 1 182 ? 40.902 11.156 -33.499 1.00 57.66 182 THR A CA 1
ATOM 1444 C C . THR A 1 182 ? 41.574 10.527 -34.721 1.00 57.66 182 THR A C 1
ATOM 1446 O O . THR A 1 182 ? 41.950 11.236 -35.649 1.00 57.66 182 THR A O 1
ATOM 1449 N N . GLU A 1 183 ? 41.677 9.200 -34.760 1.00 56.03 183 GLU A N 1
ATOM 1450 C CA . GLU A 1 183 ? 42.231 8.472 -35.904 1.00 56.03 183 GLU A CA 1
ATOM 1451 C C . GLU A 1 183 ? 41.276 8.475 -37.113 1.00 56.03 183 GLU A C 1
ATOM 1453 O O . GLU A 1 183 ? 41.734 8.547 -38.248 1.00 56.03 183 GLU A O 1
ATOM 1458 N N . LEU A 1 184 ? 39.953 8.535 -36.905 1.00 57.34 184 LEU A N 1
ATOM 1459 C CA . LEU A 1 184 ? 38.997 8.825 -37.986 1.00 57.34 184 LEU A CA 1
ATOM 1460 C C . LEU A 1 184 ? 39.168 10.226 -38.590 1.00 57.34 184 LEU A C 1
ATOM 1462 O O . LEU A 1 184 ? 38.969 10.408 -39.790 1.00 57.34 184 LEU A O 1
ATOM 1466 N N . LEU A 1 185 ? 39.514 11.224 -37.770 1.00 57.66 185 LEU A N 1
ATOM 1467 C CA . LEU A 1 185 ? 39.769 12.593 -38.236 1.00 57.66 185 LEU A CA 1
ATOM 1468 C C . LEU A 1 185 ? 41.084 12.706 -39.029 1.00 57.66 185 LEU A C 1
ATOM 1470 O O . LEU A 1 185 ? 41.278 13.694 -39.743 1.00 57.66 185 LEU A O 1
ATOM 1474 N N . TYR A 1 186 ? 41.967 11.710 -38.907 1.00 52.47 186 TYR A N 1
ATOM 1475 C CA . TYR A 1 186 ? 43.269 11.633 -39.561 1.00 52.47 186 TYR A CA 1
ATOM 1476 C C . TYR A 1 186 ? 43.408 10.302 -40.316 1.00 52.47 186 TYR A C 1
ATOM 1478 O O . TYR A 1 186 ? 44.121 9.392 -39.900 1.00 52.47 186 TYR A O 1
ATOM 1486 N N . LEU A 1 187 ? 42.723 10.177 -41.455 1.00 55.84 187 LEU A N 1
ATOM 1487 C CA . LEU A 1 187 ? 42.817 8.976 -42.283 1.00 55.84 187 LEU A CA 1
ATOM 1488 C C . LEU A 1 187 ? 43.921 9.151 -43.332 1.00 55.84 187 LEU A C 1
ATOM 1490 O O . LEU A 1 187 ? 43.782 9.950 -44.256 1.00 55.84 187 LEU A O 1
ATOM 1494 N N . GLN A 1 188 ? 45.005 8.383 -43.230 1.00 52.62 188 GLN A N 1
ATOM 1495 C CA . GLN A 1 188 ? 46.059 8.351 -44.246 1.00 52.62 188 GLN A CA 1
ATOM 1496 C C . GLN A 1 188 ? 46.010 7.028 -45.014 1.00 52.62 188 GLN A C 1
ATOM 1498 O O . GLN A 1 188 ? 46.359 5.973 -44.492 1.00 52.62 188 GLN A O 1
ATOM 1503 N N . HIS A 1 189 ? 45.579 7.083 -46.271 1.00 56.34 189 HIS A N 1
ATOM 1504 C CA . HIS A 1 189 ? 45.563 5.938 -47.173 1.00 56.34 189 HIS A CA 1
ATOM 1505 C C . HIS A 1 189 ? 46.812 5.950 -48.056 1.00 56.34 189 HIS A C 1
ATOM 1507 O O . HIS A 1 189 ? 47.096 6.941 -48.729 1.00 56.34 189 HIS A O 1
ATOM 1513 N N . ILE A 1 190 ? 47.563 4.848 -48.056 1.00 55.06 190 ILE A N 1
ATOM 1514 C CA . ILE A 1 190 ? 48.776 4.692 -48.862 1.00 55.06 190 ILE A CA 1
ATOM 1515 C C . ILE A 1 190 ? 48.493 3.662 -49.948 1.00 55.06 190 ILE A C 1
ATOM 1517 O O . ILE A 1 190 ? 48.241 2.497 -49.656 1.00 55.06 190 ILE A O 1
ATOM 1521 N N . THR A 1 191 ? 48.536 4.079 -51.211 1.00 64.19 191 THR A N 1
ATOM 1522 C CA . THR A 1 191 ? 48.350 3.184 -52.360 1.00 64.19 191 THR A CA 1
ATOM 1523 C C . THR A 1 191 ? 49.590 3.185 -53.226 1.00 64.19 191 THR A C 1
ATOM 1525 O O . THR A 1 191 ? 50.055 4.238 -53.654 1.00 64.19 191 THR A O 1
ATOM 1528 N N . PHE A 1 192 ? 50.113 2.001 -53.530 1.00 64.81 192 PHE A N 1
ATOM 1529 C CA . PHE A 1 192 ? 51.160 1.852 -54.529 1.00 64.81 192 PHE A CA 1
ATOM 1530 C C . PHE A 1 192 ? 50.539 1.557 -55.895 1.00 64.81 192 PHE A C 1
ATOM 1532 O O . PHE A 1 192 ? 49.842 0.559 -56.069 1.00 64.81 192 PHE A O 1
ATOM 1539 N N . VAL A 1 193 ? 50.805 2.421 -56.868 1.00 77.94 193 VAL A N 1
ATOM 1540 C CA . VAL A 1 193 ? 50.380 2.259 -58.258 1.00 77.94 193 VAL A CA 1
ATOM 1541 C C . VAL A 1 193 ? 51.590 1.825 -59.071 1.00 77.94 193 VAL A C 1
ATOM 1543 O O . VAL A 1 193 ? 52.539 2.587 -59.241 1.00 77.94 193 VAL A O 1
ATOM 1546 N N . SER A 1 194 ? 51.565 0.595 -59.578 1.00 73.62 194 SER A N 1
ATOM 1547 C CA . SER A 1 194 ? 52.627 0.070 -60.442 1.00 73.62 194 SER A CA 1
ATOM 1548 C C . SER A 1 194 ? 52.649 0.784 -61.798 1.00 73.62 194 SER A C 1
ATOM 1550 O O . SER A 1 194 ? 51.599 1.157 -62.326 1.00 73.62 194 SER A O 1
ATOM 1552 N N . THR A 1 195 ? 53.832 0.906 -62.403 1.00 77.38 195 THR A N 1
ATOM 1553 C CA . THR A 1 195 ? 54.017 1.449 -63.762 1.00 77.38 195 THR A CA 1
ATOM 1554 C C . THR A 1 195 ? 53.254 0.715 -64.853 1.00 77.38 195 THR A C 1
ATOM 1556 O O . THR A 1 195 ? 53.020 1.278 -65.913 1.00 77.38 195 THR A O 1
ATOM 1559 N N . ASN A 1 196 ? 52.782 -0.507 -64.607 1.00 74.62 196 ASN A N 1
ATOM 1560 C CA . ASN A 1 196 ? 51.917 -1.206 -65.559 1.00 74.62 196 ASN A CA 1
ATOM 1561 C C . ASN A 1 196 ? 50.552 -0.515 -65.746 1.00 74.62 196 ASN A C 1
ATOM 1563 O O . ASN A 1 196 ? 49.852 -0.800 -66.713 1.00 74.62 196 ASN A O 1
ATOM 1567 N N . MET A 1 197 ? 50.156 0.362 -64.816 1.00 70.88 197 MET A N 1
ATOM 1568 C CA . MET A 1 197 ? 48.858 1.044 -64.831 1.00 70.88 197 MET A CA 1
ATOM 1569 C C . MET A 1 197 ? 48.912 2.476 -65.380 1.00 70.88 197 MET A C 1
ATOM 1571 O O . MET A 1 197 ? 47.871 3.122 -65.483 1.00 70.88 197 MET A O 1
ATOM 1575 N N . TYR A 1 198 ? 50.091 2.993 -65.741 1.00 72.38 198 TYR A N 1
ATOM 1576 C CA . TYR A 1 198 ? 50.236 4.322 -66.339 1.00 72.38 198 TYR A CA 1
ATOM 1577 C C . TYR A 1 198 ? 51.495 4.399 -67.212 1.00 72.38 198 TYR A C 1
ATOM 1579 O O . TYR A 1 198 ? 52.518 3.808 -66.893 1.00 72.38 198 TYR A O 1
ATOM 1587 N N . ASN A 1 199 ? 51.451 5.157 -68.310 1.00 69.50 199 ASN A N 1
ATOM 1588 C CA . ASN A 1 199 ? 52.601 5.283 -69.211 1.00 69.50 199 ASN A CA 1
ATOM 1589 C C . ASN A 1 199 ? 53.717 6.115 -68.557 1.00 69.50 199 ASN A C 1
ATOM 1591 O O . ASN A 1 199 ? 53.746 7.342 -68.672 1.00 69.50 199 ASN A O 1
ATOM 1595 N N . ALA A 1 200 ? 54.617 5.443 -67.842 1.00 65.56 200 ALA A N 1
ATOM 1596 C CA . ALA A 1 200 ? 55.783 6.052 -67.223 1.00 65.56 200 ALA A CA 1
ATOM 1597 C C . ALA A 1 200 ? 56.801 6.482 -68.293 1.00 65.56 200 ALA A C 1
ATOM 1599 O O . ALA A 1 200 ? 57.176 5.702 -69.165 1.00 65.56 200 ALA A O 1
ATOM 1600 N N . VAL A 1 201 ? 57.252 7.737 -68.221 1.00 69.31 201 VAL A N 1
ATOM 1601 C CA . VAL A 1 201 ? 58.244 8.309 -69.153 1.00 69.31 201 VAL A CA 1
ATOM 1602 C C . VAL A 1 201 ? 59.683 7.958 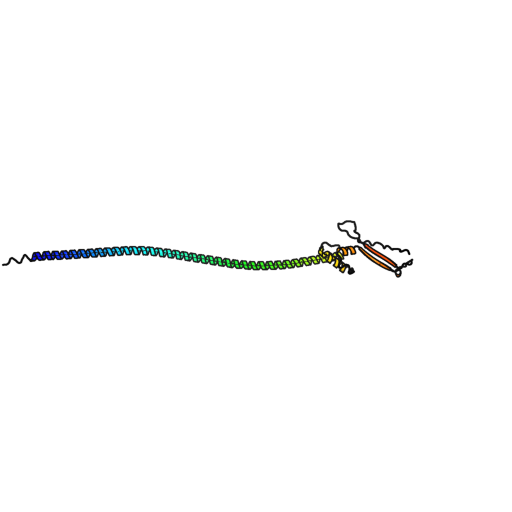-68.728 1.00 69.31 201 VAL A C 1
ATOM 1604 O O . VAL A 1 201 ? 60.591 7.975 -69.553 1.00 69.31 201 VAL A O 1
ATOM 1607 N N . ASN A 1 202 ? 59.884 7.570 -67.463 1.00 67.94 202 ASN A N 1
ATOM 1608 C CA . ASN A 1 202 ? 61.185 7.261 -66.857 1.00 67.94 202 ASN A CA 1
ATOM 1609 C C . ASN A 1 202 ? 61.225 5.828 -66.285 1.00 67.94 202 ASN A C 1
ATOM 1611 O O . ASN A 1 202 ? 60.187 5.185 -66.139 1.00 67.94 202 ASN A O 1
ATOM 1615 N N . LYS A 1 203 ? 62.422 5.339 -65.910 1.00 73.06 203 LYS A N 1
ATOM 1616 C CA . LYS A 1 203 ? 62.617 4.079 -65.158 1.00 73.06 203 LYS A CA 1
ATOM 1617 C C . LYS A 1 203 ? 62.129 4.213 -63.702 1.00 73.06 203 LYS A C 1
ATOM 1619 O O . LYS A 1 203 ? 62.921 4.179 -62.770 1.00 73.06 203 LYS A O 1
ATOM 1624 N N . GLU A 1 204 ? 60.828 4.383 -63.503 1.00 74.38 204 GLU A N 1
ATOM 1625 C CA . GLU A 1 204 ? 60.178 4.246 -62.193 1.00 74.38 204 GLU A CA 1
ATOM 1626 C C . GLU A 1 204 ? 59.570 2.833 -62.055 1.00 74.38 204 GLU A C 1
ATOM 1628 O O . GLU A 1 204 ? 59.217 2.198 -63.046 1.00 74.38 204 GLU A O 1
ATOM 1633 N N . VAL A 1 205 ? 59.487 2.297 -60.832 1.00 71.81 205 VAL A N 1
ATOM 1634 C CA . VAL A 1 205 ? 58.857 0.981 -60.552 1.00 71.81 205 VAL A CA 1
ATOM 1635 C C . VAL A 1 205 ? 57.363 1.143 -60.219 1.00 71.81 205 VAL A C 1
ATOM 1637 O O . VAL A 1 205 ? 56.558 0.223 -60.374 1.00 71.81 205 VAL A O 1
ATOM 1640 N N . GLY A 1 206 ? 56.972 2.348 -59.814 1.00 73.44 206 GLY A N 1
ATOM 1641 C CA . GLY A 1 206 ? 55.603 2.745 -59.528 1.00 73.44 206 GLY A CA 1
ATOM 1642 C C . GLY A 1 206 ? 55.579 4.028 -58.705 1.00 73.44 206 GLY A C 1
ATOM 1643 O O . GLY A 1 206 ? 56.62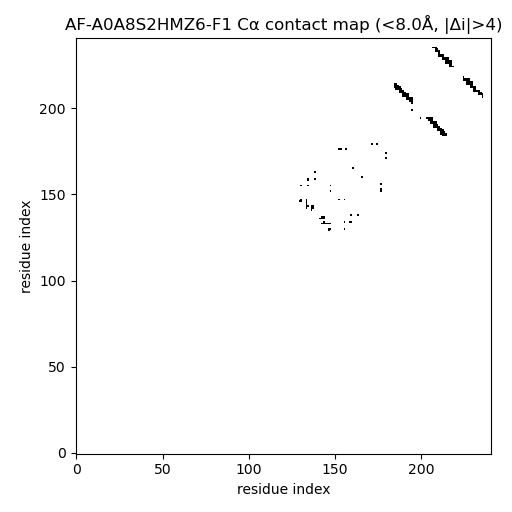2 4.510 -58.260 1.00 73.44 206 GLY A O 1
ATOM 1644 N N . ARG A 1 207 ? 54.385 4.565 -58.469 1.00 71.06 207 ARG A N 1
ATOM 1645 C CA . ARG A 1 207 ? 54.158 5.735 -57.617 1.00 71.06 207 ARG A CA 1
ATOM 1646 C C . ARG A 1 207 ? 53.488 5.319 -56.328 1.00 71.06 207 ARG A C 1
ATOM 1648 O O . ARG A 1 207 ? 52.499 4.592 -56.340 1.00 71.06 207 ARG A O 1
ATOM 1655 N N . LEU A 1 208 ? 54.002 5.829 -55.219 1.00 62.94 208 LEU A N 1
ATOM 1656 C CA . LEU A 1 208 ? 53.351 5.710 -53.926 1.00 62.94 208 LEU A CA 1
ATOM 1657 C C . LEU A 1 208 ? 52.501 6.966 -53.707 1.00 62.94 208 LEU A C 1
ATOM 1659 O O . LEU A 1 208 ? 53.022 8.079 -53.684 1.00 62.94 208 LEU A O 1
ATOM 1663 N N . ILE A 1 209 ? 51.188 6.790 -53.611 1.00 63.66 209 ILE A N 1
ATOM 1664 C CA . ILE A 1 209 ? 50.228 7.868 -53.390 1.00 63.66 209 ILE A CA 1
ATOM 1665 C C . ILE A 1 209 ? 49.855 7.857 -51.916 1.00 63.66 209 ILE A C 1
ATOM 1667 O O . ILE A 1 209 ? 49.308 6.877 -51.414 1.00 63.66 209 ILE A O 1
ATOM 1671 N N . PHE A 1 210 ? 50.138 8.968 -51.245 1.00 55.94 210 PHE A N 1
ATOM 1672 C CA . PHE A 1 210 ? 49.647 9.245 -49.904 1.00 55.94 210 PHE A CA 1
ATOM 1673 C C . PHE A 1 210 ? 48.408 10.127 -50.030 1.00 55.94 210 PHE A C 1
ATOM 1675 O O . PHE A 1 210 ? 48.502 11.281 -50.450 1.00 55.94 210 PHE A O 1
ATOM 1682 N N . THR A 1 211 ? 47.247 9.591 -49.677 1.00 53.75 211 THR A N 1
ATOM 1683 C CA . THR A 1 211 ? 46.014 10.363 -49.543 1.00 53.75 211 THR A CA 1
ATOM 1684 C C . THR A 1 211 ? 45.766 10.576 -48.063 1.00 53.75 211 THR A C 1
ATOM 1686 O O . THR A 1 211 ? 45.305 9.674 -47.369 1.00 53.75 211 THR A O 1
ATOM 1689 N N . THR A 1 212 ? 46.104 11.765 -47.572 1.00 49.81 212 THR A N 1
ATOM 1690 C CA . THR A 1 212 ? 45.795 12.161 -46.198 1.00 49.81 212 THR A CA 1
ATOM 1691 C C . THR A 1 212 ? 44.489 12.939 -46.203 1.00 49.81 212 THR A C 1
ATOM 1693 O O . THR A 1 212 ? 44.403 14.019 -46.786 1.00 49.81 212 THR A O 1
ATOM 1696 N N . VAL A 1 213 ? 43.473 12.385 -45.556 1.00 56.22 213 VAL A N 1
ATOM 1697 C CA . VAL A 1 213 ? 42.204 13.049 -45.301 1.00 56.22 213 VAL A CA 1
ATOM 1698 C C . VAL A 1 213 ? 42.268 13.595 -43.880 1.00 56.22 213 VAL A C 1
ATOM 1700 O O . VAL A 1 213 ? 42.260 12.838 -42.912 1.00 56.22 213 VAL A O 1
ATOM 1703 N N . VAL A 1 214 ? 42.383 14.918 -43.772 1.00 50.94 214 VAL A N 1
ATOM 1704 C CA . VAL A 1 214 ? 42.395 15.626 -42.490 1.00 50.94 214 VAL A CA 1
ATOM 1705 C C . VAL A 1 214 ? 41.100 16.403 -42.369 1.00 50.94 214 VAL A C 1
ATOM 1707 O O . VAL A 1 214 ? 40.767 17.211 -43.236 1.00 50.94 214 VAL A O 1
ATOM 1710 N N . ALA A 1 215 ? 40.373 16.173 -41.286 1.00 52.66 215 ALA A N 1
ATOM 1711 C CA . ALA A 1 215 ? 39.236 16.999 -40.931 1.00 52.66 215 ALA A CA 1
ATOM 1712 C C . ALA A 1 215 ? 39.755 18.379 -40.471 1.00 52.66 215 ALA A C 1
ATOM 1714 O O . ALA A 1 215 ? 40.397 18.489 -39.426 1.00 52.66 215 ALA A O 1
ATOM 1715 N N . LEU A 1 216 ? 39.515 19.440 -41.250 1.00 44.81 216 LEU A N 1
ATOM 1716 C CA . LEU A 1 216 ? 39.914 20.811 -40.906 1.00 44.81 216 LEU A CA 1
ATOM 1717 C C . LEU A 1 216 ? 38.721 21.576 -40.325 1.00 44.81 216 LEU A C 1
ATOM 1719 O O . LEU A 1 216 ? 37.650 21.558 -40.935 1.00 44.81 216 LEU A O 1
ATOM 1723 N N . PRO A 1 217 ? 38.868 22.245 -39.166 1.00 42.50 217 PRO A N 1
ATOM 1724 C CA . PRO A 1 217 ? 37.777 23.006 -38.577 1.00 42.50 217 PRO A CA 1
ATOM 1725 C C . PRO A 1 217 ? 37.432 24.184 -39.493 1.00 42.50 217 PRO A C 1
ATOM 1727 O O . PRO A 1 217 ? 38.286 25.018 -39.793 1.00 42.50 217 PRO A O 1
ATOM 1730 N N . ASN A 1 218 ? 36.183 24.251 -39.949 1.00 44.06 218 ASN A N 1
ATOM 1731 C CA . ASN A 1 218 ? 35.672 25.400 -40.679 1.00 44.06 218 ASN A CA 1
ATOM 1732 C C . ASN A 1 218 ? 35.481 26.559 -39.683 1.00 44.06 218 ASN A C 1
ATOM 1734 O O . ASN A 1 218 ? 34.781 26.410 -38.682 1.00 44.06 218 ASN A O 1
ATOM 1738 N N . ILE A 1 219 ? 36.173 27.679 -39.909 1.00 47.50 219 ILE A N 1
ATOM 1739 C CA . ILE A 1 219 ? 36.321 28.782 -38.938 1.00 47.50 219 ILE A CA 1
ATOM 1740 C C . ILE A 1 219 ? 35.093 29.713 -38.932 1.00 47.50 219 ILE A C 1
ATOM 1742 O O . ILE A 1 219 ? 34.958 30.571 -38.060 1.00 47.50 219 ILE A O 1
ATOM 1746 N N . GLU A 1 220 ? 34.149 29.537 -39.852 1.00 49.34 220 GLU A N 1
ATOM 1747 C CA . GLU A 1 220 ? 32.976 30.403 -39.931 1.00 49.34 220 GLU A CA 1
ATOM 1748 C C . GLU A 1 220 ? 31.839 29.913 -39.017 1.00 49.34 220 GLU A C 1
ATOM 1750 O O . GLU A 1 220 ? 30.970 29.151 -39.421 1.00 49.34 220 GLU A O 1
ATOM 1755 N N . ASN A 1 221 ? 31.864 30.415 -37.776 1.00 47.50 221 ASN A N 1
ATOM 1756 C CA . ASN A 1 221 ? 30.750 30.513 -36.822 1.00 47.50 221 ASN A CA 1
ATOM 1757 C C . ASN A 1 221 ? 30.010 29.216 -36.440 1.00 47.50 221 ASN A C 1
ATOM 1759 O O . ASN A 1 221 ? 28.969 28.905 -37.002 1.00 47.50 221 ASN A O 1
ATOM 1763 N N . ASP A 1 222 ? 30.449 28.560 -35.361 1.00 36.84 222 ASP A N 1
ATOM 1764 C CA . ASP A 1 222 ? 29.626 28.358 -34.155 1.00 36.84 222 ASP A CA 1
ATOM 1765 C C . ASP A 1 222 ? 30.454 27.688 -33.044 1.00 36.84 222 ASP A C 1
ATOM 1767 O O . ASP A 1 222 ? 31.585 27.259 -33.264 1.00 36.84 222 ASP A O 1
ATOM 1771 N N . LYS A 1 223 ? 29.909 27.599 -31.823 1.00 43.09 223 LYS A N 1
ATOM 1772 C CA . LYS A 1 223 ? 30.559 27.031 -30.616 1.00 43.09 223 LYS A CA 1
ATOM 1773 C C . LYS A 1 223 ? 31.039 25.568 -30.728 1.00 43.09 223 LYS A C 1
ATOM 1775 O O . LYS A 1 223 ? 31.537 25.034 -29.739 1.00 43.09 223 LYS A O 1
ATOM 1780 N N . PHE A 1 224 ? 30.934 24.936 -31.896 1.00 39.84 224 PHE A N 1
ATOM 1781 C CA . PHE A 1 224 ? 31.515 23.632 -32.199 1.00 39.84 224 PHE A CA 1
ATOM 1782 C C . PHE A 1 224 ? 32.068 23.608 -33.626 1.00 39.84 224 PHE A C 1
ATOM 1784 O O . PHE A 1 224 ? 31.411 24.033 -34.572 1.00 39.84 224 PHE A O 1
ATOM 1791 N N . SER A 1 225 ? 33.289 23.093 -33.768 1.00 38.12 225 SER A N 1
ATOM 1792 C CA . SER A 1 225 ? 34.007 23.016 -35.037 1.00 38.12 225 SER A CA 1
ATOM 1793 C C . SER A 1 225 ? 33.392 21.960 -35.958 1.00 38.12 225 SER A C 1
ATOM 1795 O O . SER A 1 225 ? 33.491 20.763 -35.694 1.00 38.12 225 SER A O 1
ATOM 1797 N N . VAL A 1 226 ? 32.772 22.399 -37.055 1.00 38.34 226 VAL A N 1
ATOM 1798 C CA . VAL A 1 226 ? 32.392 21.525 -38.173 1.00 38.34 226 VAL A CA 1
ATOM 1799 C C . VAL A 1 226 ? 33.643 21.261 -38.999 1.00 38.34 226 VAL A C 1
ATOM 1801 O O . VAL A 1 226 ? 34.265 22.199 -39.495 1.00 38.34 226 VAL A O 1
ATOM 1804 N N . PHE A 1 227 ? 34.032 19.995 -39.138 1.00 41.00 227 PHE A N 1
ATOM 1805 C CA . PHE A 1 227 ? 35.202 19.637 -39.926 1.00 41.00 227 PHE A CA 1
ATOM 1806 C C . PHE A 1 227 ? 34.820 19.430 -41.389 1.00 41.00 227 PHE A C 1
ATOM 1808 O O . PHE A 1 227 ? 34.049 18.531 -41.718 1.00 41.00 227 PHE A O 1
ATOM 1815 N N . GLN A 1 228 ? 35.372 20.253 -42.274 1.00 37.78 228 GLN A N 1
ATOM 1816 C CA . GLN A 1 228 ? 35.309 20.010 -43.708 1.00 37.78 228 G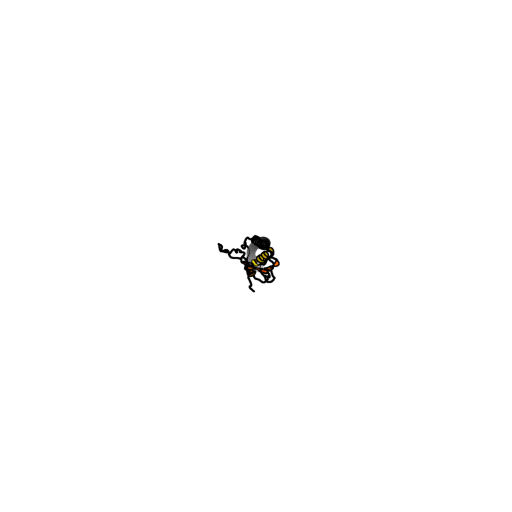LN A CA 1
ATOM 1817 C C . GLN A 1 228 ? 36.551 19.206 -44.102 1.00 37.78 228 GLN A C 1
ATOM 1819 O O . GLN A 1 228 ? 37.647 19.479 -43.616 1.00 37.78 228 GLN A O 1
ATOM 1824 N N . LEU A 1 229 ? 36.375 18.189 -44.945 1.00 40.72 229 LEU A N 1
ATOM 1825 C CA . LEU A 1 229 ? 37.447 17.298 -45.393 1.00 40.72 229 LEU A CA 1
ATOM 1826 C C . LEU A 1 229 ? 37.935 17.774 -46.771 1.00 40.72 229 LEU A C 1
ATOM 1828 O O . LEU A 1 229 ? 37.326 17.414 -47.782 1.00 40.72 229 LEU A O 1
ATOM 1832 N N . PRO A 1 230 ? 38.983 18.611 -46.868 1.00 40.16 230 PRO A N 1
ATOM 1833 C CA . PRO A 1 230 ? 39.604 18.889 -48.150 1.00 40.16 230 PRO A CA 1
ATOM 1834 C C . PRO A 1 230 ? 40.436 17.684 -48.595 1.00 40.16 230 PRO A C 1
ATOM 1836 O O . PRO A 1 230 ? 41.255 17.150 -47.848 1.00 40.16 230 PRO A O 1
ATOM 1839 N N . CYS A 1 231 ? 40.256 17.282 -49.849 1.00 39.97 231 CYS A N 1
ATOM 1840 C CA . CYS A 1 231 ? 41.146 16.334 -50.501 1.00 39.97 231 CYS A CA 1
ATOM 1841 C C . CYS A 1 231 ? 42.390 17.102 -50.973 1.00 39.97 231 CYS A C 1
ATOM 1843 O O . CYS A 1 231 ? 42.304 17.908 -51.902 1.00 39.97 231 CYS A O 1
ATOM 1845 N N . LEU A 1 232 ? 43.532 16.917 -50.305 1.00 42.47 232 LEU A N 1
ATOM 1846 C CA . LEU A 1 232 ? 44.796 17.525 -50.731 1.00 42.47 232 LEU A CA 1
ATOM 1847 C C . LEU A 1 232 ? 45.393 16.727 -51.907 1.00 42.47 232 LEU A C 1
ATOM 1849 O O . LEU A 1 232 ? 45.423 15.495 -51.849 1.00 42.47 232 LEU A O 1
ATOM 1853 N N . PRO A 1 233 ? 45.883 17.388 -52.973 1.00 40.31 233 PRO A N 1
ATOM 1854 C CA . PRO A 1 233 ? 46.496 16.694 -54.097 1.00 40.31 233 PRO A CA 1
ATOM 1855 C C . PRO A 1 233 ? 47.857 16.085 -53.720 1.00 40.31 233 PRO A C 1
ATOM 1857 O O . PRO A 1 233 ? 48.639 16.652 -52.958 1.00 40.31 233 PRO A O 1
ATOM 1860 N N . SER A 1 234 ? 48.119 14.907 -54.287 1.00 43.94 234 SER A N 1
ATOM 1861 C CA . SER A 1 234 ? 49.255 14.012 -54.036 1.00 43.94 234 SER A CA 1
ATOM 1862 C C . SER A 1 234 ? 50.636 14.673 -54.169 1.00 43.94 234 SER A C 1
ATOM 1864 O O . SER A 1 234 ? 50.950 15.221 -55.227 1.00 43.94 234 SER A O 1
ATOM 1866 N N . LEU A 1 235 ? 51.507 14.513 -53.164 1.00 38.56 235 LEU A N 1
ATOM 1867 C CA . LEU A 1 235 ? 52.950 14.745 -53.315 1.00 38.56 235 LEU A CA 1
ATOM 1868 C C . LEU A 1 235 ? 53.614 13.516 -53.955 1.00 38.56 235 LEU A C 1
ATOM 1870 O O . LEU A 1 235 ? 53.672 12.449 -53.347 1.00 38.56 235 LEU A O 1
ATOM 1874 N N . SER A 1 236 ? 54.157 13.669 -55.163 1.00 37.91 236 SER A N 1
ATOM 1875 C CA . SER A 1 236 ? 55.059 12.689 -55.775 1.00 37.91 236 SER A CA 1
ATOM 1876 C C . SER A 1 236 ? 56.494 12.940 -55.304 1.00 37.91 236 SER A C 1
ATOM 1878 O O . SER A 1 236 ? 57.091 13.959 -55.656 1.00 37.91 236 SER A O 1
ATOM 1880 N N . LEU A 1 237 ? 57.051 12.019 -54.518 1.00 36.69 237 LEU A N 1
ATOM 1881 C CA . LEU A 1 237 ? 58.467 12.020 -54.149 1.00 36.69 237 LEU A CA 1
ATOM 1882 C C . LEU A 1 237 ? 59.298 11.482 -55.323 1.00 36.69 237 LEU A C 1
ATOM 1884 O O . LEU A 1 237 ? 59.200 10.308 -55.667 1.00 36.69 237 LEU A O 1
ATOM 1888 N N . TYR A 1 238 ? 60.109 12.348 -55.932 1.00 33.75 238 TYR A N 1
ATOM 1889 C CA . TYR A 1 238 ? 61.164 11.940 -56.858 1.00 33.75 238 TYR A CA 1
ATOM 1890 C C . TYR A 1 238 ? 62.388 11.514 -56.046 1.00 33.75 238 TYR A C 1
ATOM 1892 O O . TYR A 1 238 ? 62.994 12.338 -55.362 1.00 33.75 238 TYR A O 1
ATOM 1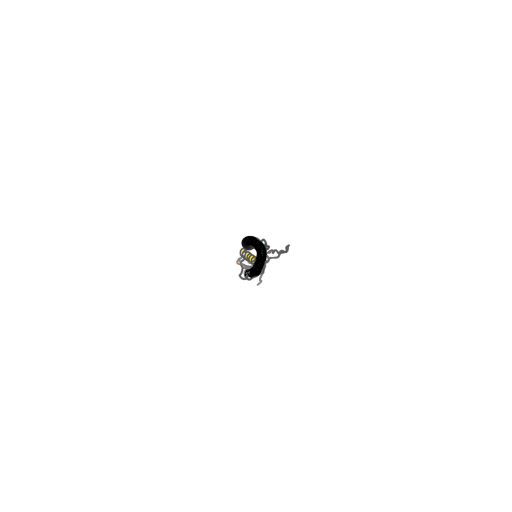900 N N . THR A 1 239 ? 62.761 10.240 -56.120 1.00 32.81 239 THR A N 1
ATOM 1901 C CA . THR A 1 239 ? 64.085 9.774 -55.695 1.00 32.81 239 THR A CA 1
ATOM 1902 C C . THR A 1 239 ? 65.012 9.839 -56.906 1.00 32.81 239 THR A C 1
ATOM 1904 O O . THR A 1 239 ? 64.797 9.113 -57.875 1.00 32.81 239 THR A O 1
ATOM 1907 N N . ASN A 1 240 ? 65.993 10.742 -56.876 1.00 32.97 240 ASN A N 1
ATOM 1908 C CA . ASN A 1 240 ? 67.081 10.769 -57.851 1.00 32.97 240 ASN A CA 1
ATOM 1909 C C . ASN A 1 240 ? 68.141 9.757 -57.417 1.00 32.97 240 ASN A C 1
ATOM 1911 O O . ASN A 1 240 ? 68.819 10.021 -56.429 1.00 32.97 240 ASN A O 1
ATOM 1915 N N . ASP A 1 241 ? 68.273 8.669 -58.171 1.00 34.22 241 ASP A N 1
ATOM 1916 C CA . ASP A 1 241 ? 69.509 7.896 -58.342 1.00 34.22 241 ASP A CA 1
ATOM 1917 C C . ASP A 1 241 ? 69.617 7.470 -59.816 1.00 34.22 241 ASP A C 1
ATOM 1919 O O . ASP A 1 241 ? 68.607 6.963 -60.365 1.00 34.22 241 ASP A O 1
#

Organism: NCBI:txid1234261